Protein AF-A0A9N9YVW3-F1 (afdb_monomer_lite)

pLDDT: mean 87.39, std 16.86, range [38.38, 98.81]

Structure (mmCIF, N/CA/C/O backbone):
data_AF-A0A9N9YVW3-F1
#
_entry.id   AF-A0A9N9YVW3-F1
#
loop_
_atom_site.group_PDB
_atom_site.id
_atom_site.type_symbol
_atom_site.label_atom_id
_atom_site.label_alt_id
_atom_site.label_comp_id
_atom_site.label_asym_id
_atom_site.label_entity_id
_atom_site.label_seq_id
_atom_site.pdbx_PDB_ins_code
_atom_site.Cartn_x
_atom_site.Cartn_y
_atom_site.Cartn_z
_atom_site.occupancy
_atom_site.B_iso_or_equiv
_atom_site.auth_seq_id
_atom_site.auth_comp_id
_atom_site.auth_asym_id
_atom_site.auth_atom_id
_atom_site.pdbx_PDB_model_num
ATOM 1 N N . MET A 1 1 ? 23.188 -2.852 -98.018 1.00 38.38 1 MET A N 1
ATOM 2 C CA . MET A 1 1 ? 23.432 -1.479 -97.520 1.00 38.38 1 MET A CA 1
ATOM 3 C C . MET A 1 1 ? 23.113 -1.441 -96.038 1.00 38.38 1 MET A C 1
ATOM 5 O O . MET A 1 1 ? 22.061 -1.926 -95.649 1.00 38.38 1 MET A O 1
ATOM 9 N N . LYS A 1 2 ? 24.062 -0.965 -95.228 1.00 41.12 2 LYS A N 1
ATOM 10 C CA . LYS A 1 2 ? 23.943 -0.802 -93.774 1.00 41.12 2 LYS A CA 1
ATOM 11 C C . LYS A 1 2 ? 23.113 0.451 -93.475 1.00 41.12 2 LYS A C 1
ATOM 13 O O . LYS A 1 2 ? 23.446 1.486 -94.037 1.00 41.12 2 LYS A O 1
ATOM 18 N N . TYR A 1 3 ? 22.148 0.374 -92.558 1.00 45.69 3 TYR A N 1
ATOM 19 C CA . TYR A 1 3 ? 21.716 1.529 -91.766 1.00 45.69 3 TYR A CA 1
ATOM 20 C C . TYR A 1 3 ? 21.473 1.106 -90.318 1.00 45.69 3 TYR A C 1
ATOM 22 O O . TYR A 1 3 ? 20.701 0.201 -90.016 1.00 45.69 3 TYR A O 1
ATOM 30 N N . THR A 1 4 ? 22.236 1.760 -89.459 1.00 42.25 4 THR A N 1
ATOM 31 C CA . THR A 1 4 ? 22.255 1.710 -88.004 1.00 42.25 4 THR A CA 1
ATOM 32 C C . THR A 1 4 ? 21.108 2.558 -87.440 1.00 42.25 4 THR A C 1
ATOM 34 O O . THR A 1 4 ? 20.767 3.578 -88.040 1.00 42.25 4 THR A O 1
ATOM 37 N N . THR A 1 5 ? 20.616 2.216 -86.244 1.00 43.62 5 THR A N 1
ATOM 38 C CA . THR A 1 5 ? 20.493 3.074 -85.030 1.00 43.62 5 THR A CA 1
ATOM 39 C C . THR A 1 5 ? 19.189 2.833 -84.254 1.00 43.62 5 THR A C 1
ATOM 41 O O . THR A 1 5 ? 18.102 2.758 -84.816 1.00 43.62 5 THR A O 1
ATOM 44 N N . ALA A 1 6 ? 19.361 2.686 -82.938 1.00 51.47 6 ALA A N 1
ATOM 45 C CA . ALA A 1 6 ? 18.397 2.353 -81.897 1.00 51.47 6 ALA A CA 1
ATOM 46 C C . ALA A 1 6 ? 17.490 3.521 -81.471 1.00 51.47 6 ALA A C 1
ATOM 48 O O . ALA A 1 6 ? 17.907 4.673 -81.554 1.00 51.47 6 ALA A O 1
ATOM 49 N N . ILE A 1 7 ? 16.326 3.209 -80.882 1.00 48.50 7 ILE A N 1
ATOM 50 C CA . ILE A 1 7 ? 15.616 4.097 -79.947 1.00 48.50 7 ILE A CA 1
ATOM 51 C C . ILE A 1 7 ? 15.086 3.261 -78.770 1.00 48.50 7 ILE A C 1
ATOM 53 O O . ILE A 1 7 ? 14.292 2.340 -78.951 1.00 48.50 7 ILE A O 1
ATOM 57 N N . LEU A 1 8 ? 15.568 3.596 -77.567 1.00 47.81 8 LEU A N 1
ATOM 58 C CA . LEU A 1 8 ? 15.046 3.159 -76.273 1.00 47.81 8 LEU A CA 1
ATOM 59 C C . LEU A 1 8 ? 13.632 3.723 -76.059 1.00 47.81 8 LEU A C 1
ATOM 61 O O . LEU A 1 8 ? 13.414 4.914 -76.268 1.00 47.81 8 LEU A O 1
ATOM 65 N N . SER A 1 9 ? 12.714 2.920 -75.520 1.00 45.75 9 SER A N 1
ATOM 66 C CA . SER A 1 9 ? 11.521 3.438 -74.844 1.00 45.75 9 SER A CA 1
ATOM 67 C C . SER A 1 9 ? 11.437 2.809 -73.456 1.00 45.75 9 SER A C 1
ATOM 69 O O . SER A 1 9 ? 11.269 1.599 -73.316 1.00 45.75 9 SER A O 1
ATOM 71 N N . LEU A 1 10 ? 11.681 3.636 -72.438 1.00 46.00 10 LEU A N 1
ATOM 72 C CA . LEU A 1 10 ? 11.625 3.270 -71.027 1.00 46.00 10 LEU A CA 1
ATOM 73 C C . LEU A 1 10 ? 10.166 3.059 -70.597 1.00 46.00 10 LEU A C 1
ATOM 75 O O . LEU A 1 10 ? 9.331 3.948 -70.750 1.00 46.00 10 LEU A O 1
ATOM 79 N N . CYS A 1 11 ? 9.896 1.911 -69.974 1.00 44.72 11 CYS A N 1
ATOM 80 C CA . CYS A 1 11 ? 8.753 1.726 -69.085 1.00 44.72 11 CYS A CA 1
ATOM 81 C C . CYS A 1 11 ? 8.889 2.665 -67.880 1.00 44.72 11 CYS A C 1
ATOM 83 O O . CYS A 1 11 ? 9.781 2.473 -67.057 1.00 44.72 11 CYS A O 1
ATOM 85 N N . SER A 1 12 ? 7.966 3.612 -67.733 1.00 46.44 12 SER A N 1
ATOM 86 C CA . SER A 1 12 ? 7.829 4.410 -66.512 1.00 46.44 12 SER A CA 1
ATOM 87 C C . SER A 1 12 ? 6.371 4.400 -66.056 1.00 46.44 12 SER A C 1
ATOM 89 O O . SER A 1 12 ? 5.628 5.352 -66.274 1.00 46.44 12 SER A O 1
ATOM 91 N N . LEU A 1 13 ? 5.950 3.300 -65.426 1.00 55.56 13 LEU A N 1
ATOM 92 C CA . LEU A 1 13 ? 4.758 3.277 -64.577 1.00 55.56 13 LEU A CA 1
ATOM 93 C C . LEU A 1 13 ? 5.141 3.923 -63.243 1.00 55.56 13 LEU A C 1
ATOM 95 O O . LEU A 1 13 ? 5.771 3.290 -62.395 1.00 55.56 13 LEU A O 1
ATOM 99 N N . ALA A 1 14 ? 4.797 5.197 -63.068 1.00 50.38 14 ALA A N 1
ATOM 100 C CA . ALA A 1 14 ? 4.893 5.862 -61.776 1.00 50.38 14 ALA A CA 1
ATOM 101 C C . ALA A 1 14 ? 3.902 5.196 -60.807 1.00 50.38 14 ALA A C 1
ATOM 103 O O . ALA A 1 14 ? 2.708 5.485 -60.813 1.00 50.38 14 ALA A O 1
ATOM 104 N N . SER A 1 15 ? 4.401 4.262 -59.999 1.00 53.69 15 SER A N 1
ATOM 105 C CA . SER A 1 15 ? 3.656 3.703 -58.875 1.00 53.69 15 SER A CA 1
ATOM 106 C C . SER A 1 15 ? 3.656 4.738 -57.757 1.00 53.69 15 SER A C 1
ATOM 108 O O . SER A 1 15 ? 4.681 4.966 -57.116 1.00 53.69 15 SER A O 1
ATOM 110 N N . LEU A 1 16 ? 2.517 5.391 -57.537 1.00 54.12 16 LEU A N 1
ATOM 111 C CA . LEU A 1 16 ? 2.310 6.244 -56.374 1.00 54.12 16 LEU A CA 1
ATOM 112 C C . LEU A 1 16 ? 2.074 5.331 -55.161 1.00 54.12 16 LEU A C 1
ATOM 114 O O . LEU A 1 16 ? 0.942 5.004 -54.820 1.00 54.12 16 LEU A O 1
ATOM 118 N N . ALA A 1 17 ? 3.157 4.847 -54.553 1.00 57.34 17 ALA A N 1
ATOM 119 C CA . ALA A 1 17 ? 3.089 4.139 -53.284 1.00 57.34 17 ALA A CA 1
ATOM 120 C C . ALA A 1 17 ? 2.824 5.165 -52.174 1.00 57.34 17 ALA A C 1
ATOM 122 O O . ALA A 1 17 ? 3.733 5.850 -51.707 1.00 57.34 17 ALA A O 1
ATOM 123 N N . THR A 1 18 ? 1.567 5.298 -51.758 1.00 57.78 18 THR A N 1
ATOM 124 C CA . THR A 1 18 ? 1.226 5.940 -50.491 1.00 57.78 18 THR A CA 1
ATOM 125 C C . THR A 1 18 ? 1.741 5.050 -49.363 1.00 57.78 18 THR A C 1
ATOM 127 O O . THR A 1 18 ? 1.121 4.054 -48.998 1.00 57.78 18 THR A O 1
ATOM 130 N N . ALA A 1 19 ? 2.914 5.380 -48.823 1.00 59.88 19 ALA A N 1
ATOM 131 C CA . ALA A 1 19 ? 3.408 4.765 -47.601 1.00 59.88 19 ALA A CA 1
ATOM 132 C C . ALA A 1 19 ? 2.471 5.160 -46.448 1.00 59.88 19 ALA A C 1
ATOM 134 O O . ALA A 1 19 ? 2.547 6.276 -45.934 1.00 59.88 19 ALA A O 1
ATOM 135 N N . LEU A 1 20 ? 1.562 4.262 -46.053 1.00 60.53 20 LEU A N 1
ATOM 136 C CA . LEU A 1 20 ? 0.966 4.342 -44.722 1.00 60.53 20 LEU A CA 1
ATOM 137 C C . LEU A 1 20 ? 2.117 4.206 -43.714 1.00 60.53 20 LEU A C 1
ATOM 139 O O . LEU A 1 20 ? 2.909 3.267 -43.850 1.00 60.53 20 LEU A O 1
ATOM 143 N N . PRO A 1 21 ? 2.240 5.091 -42.711 1.00 57.12 21 PRO A N 1
ATOM 144 C CA . PRO A 1 21 ? 3.146 4.815 -41.614 1.00 57.12 21 PRO A CA 1
ATOM 145 C C . PRO A 1 21 ? 2.664 3.518 -40.964 1.00 57.12 21 PRO A C 1
ATOM 147 O O . PRO A 1 21 ? 1.498 3.409 -40.582 1.00 57.12 21 PRO A O 1
ATOM 150 N N . ALA A 1 22 ? 3.541 2.514 -40.899 1.00 58.66 22 ALA A N 1
ATOM 151 C CA . ALA A 1 22 ? 3.284 1.322 -40.110 1.00 58.66 22 ALA A CA 1
ATOM 152 C C . ALA A 1 22 ? 2.905 1.792 -38.702 1.00 58.66 22 ALA A C 1
ATOM 154 O O . ALA A 1 22 ? 3.681 2.505 -38.063 1.00 58.66 22 ALA A O 1
ATOM 155 N N . ALA A 1 23 ? 1.698 1.452 -38.248 1.00 57.28 23 ALA A N 1
ATOM 156 C CA . ALA A 1 23 ? 1.354 1.590 -36.846 1.00 57.28 23 ALA A CA 1
ATOM 157 C C . ALA A 1 23 ? 2.384 0.754 -36.083 1.00 57.28 23 ALA A C 1
ATOM 159 O O . ALA A 1 23 ? 2.401 -0.470 -36.198 1.00 57.28 23 ALA A O 1
ATOM 160 N N . ILE A 1 24 ? 3.322 1.420 -35.411 1.00 55.25 24 ILE A N 1
ATOM 161 C CA . ILE A 1 24 ? 4.263 0.740 -34.535 1.00 55.25 24 ILE A CA 1
ATOM 162 C C . ILE A 1 24 ? 3.418 0.248 -33.370 1.00 55.25 24 ILE A C 1
ATOM 164 O O . ILE A 1 24 ? 3.001 1.041 -32.529 1.00 55.25 24 ILE A O 1
ATOM 168 N N . ASP A 1 25 ? 3.107 -1.044 -33.385 1.00 54.81 25 ASP A N 1
ATOM 169 C CA . ASP A 1 25 ? 2.474 -1.744 -32.278 1.00 54.81 25 ASP A CA 1
ATOM 170 C C . ASP A 1 25 ? 3.495 -1.775 -31.136 1.00 54.81 25 ASP A C 1
ATOM 172 O O . ASP A 1 25 ? 4.353 -2.655 -31.043 1.00 54.81 25 ASP A O 1
ATOM 176 N N . PHE A 1 26 ? 3.532 -0.695 -30.356 1.00 61.72 26 PHE A N 1
ATOM 177 C CA . PHE A 1 26 ? 4.450 -0.582 -29.238 1.00 61.72 26 PHE A CA 1
ATOM 178 C C . PHE A 1 26 ? 3.862 -1.397 -28.093 1.00 61.72 26 PHE A C 1
ATOM 180 O O . PHE A 1 26 ? 3.136 -0.867 -27.252 1.00 61.72 26 PHE A O 1
ATOM 187 N N . CYS A 1 27 ? 4.162 -2.698 -28.065 1.00 77.25 27 CYS A N 1
ATOM 188 C CA . CYS A 1 27 ? 3.967 -3.479 -26.851 1.00 77.25 27 CYS A CA 1
ATOM 189 C C . CYS A 1 27 ? 4.711 -2.760 -25.714 1.00 77.25 27 CYS A C 1
ATOM 191 O O . CYS A 1 27 ? 5.922 -2.535 -25.839 1.00 77.25 27 CYS A O 1
ATOM 193 N N . PRO A 1 28 ? 4.025 -2.365 -24.628 1.00 84.81 28 PRO A N 1
ATOM 194 C CA . PRO A 1 28 ? 4.696 -1.699 -23.526 1.00 84.81 28 PRO A CA 1
ATOM 195 C C . PRO A 1 28 ? 5.779 -2.610 -22.939 1.00 84.81 28 PRO A C 1
ATOM 197 O O . PRO A 1 28 ? 5.620 -3.832 -22.890 1.00 84.81 28 PRO A O 1
ATOM 200 N N . THR A 1 29 ? 6.887 -2.021 -22.483 1.00 94.31 29 THR A N 1
ATOM 201 C CA . THR A 1 29 ? 7.946 -2.789 -21.814 1.00 94.31 29 THR A CA 1
ATOM 202 C C . THR A 1 29 ? 7.437 -3.359 -20.481 1.00 94.31 29 THR A C 1
ATOM 204 O O . THR A 1 29 ? 6.480 -2.817 -19.916 1.00 94.31 29 THR A O 1
ATOM 207 N N . PRO A 1 30 ? 8.077 -4.399 -19.913 1.00 96.06 30 PRO A N 1
ATOM 208 C CA . PRO A 1 30 ? 7.712 -4.911 -18.591 1.00 96.06 30 PRO A CA 1
ATOM 209 C C . PRO A 1 30 ? 7.691 -3.824 -17.504 1.00 96.06 30 PRO A C 1
ATOM 211 O O . PRO A 1 30 ? 6.815 -3.819 -16.639 1.00 96.06 30 PRO A O 1
ATOM 214 N N . GLU A 1 31 ? 8.611 -2.858 -17.561 1.00 97.62 31 GLU A N 1
ATOM 215 C CA . GLU A 1 31 ? 8.641 -1.705 -16.657 1.00 97.62 31 GLU A CA 1
ATOM 216 C C . GLU A 1 31 ? 7.434 -0.786 -16.864 1.00 97.62 31 GLU A C 1
ATOM 218 O O . GLU A 1 31 ? 6.816 -0.380 -15.883 1.00 97.62 31 GLU A O 1
ATOM 223 N N . ALA A 1 32 ? 7.067 -0.495 -18.118 1.00 97.00 32 ALA A N 1
ATOM 224 C CA . ALA A 1 32 ? 5.892 0.315 -18.431 1.00 97.00 32 ALA A CA 1
ATOM 225 C C . ALA A 1 32 ? 4.593 -0.372 -17.979 1.00 97.00 32 ALA A C 1
ATOM 227 O O . ALA A 1 32 ? 3.745 0.278 -17.374 1.00 97.00 32 ALA A O 1
ATOM 228 N N . ASN A 1 33 ? 4.468 -1.688 -18.188 1.00 97.38 33 ASN A N 1
ATOM 229 C CA . ASN A 1 33 ? 3.342 -2.477 -17.679 1.00 97.38 33 ASN A CA 1
ATOM 230 C C . ASN A 1 33 ? 3.288 -2.457 -16.147 1.00 97.38 33 ASN A C 1
ATOM 232 O O . ASN A 1 33 ? 2.229 -2.234 -15.569 1.00 97.38 33 ASN A O 1
ATOM 236 N N . THR A 1 34 ? 4.432 -2.627 -15.478 1.00 98.56 34 THR A N 1
ATOM 237 C CA . THR A 1 34 ? 4.513 -2.555 -14.009 1.00 98.56 34 THR A CA 1
ATOM 238 C C . THR A 1 34 ? 4.046 -1.193 -13.496 1.00 98.56 34 THR A C 1
ATOM 240 O O . THR A 1 34 ? 3.273 -1.121 -12.544 1.00 98.56 34 THR A O 1
ATOM 243 N N . ASP A 1 35 ? 4.495 -0.108 -14.129 1.00 98.50 35 ASP A N 1
ATOM 244 C CA . ASP A 1 35 ? 4.148 1.252 -13.715 1.00 98.50 35 ASP A CA 1
ATOM 245 C C . ASP A 1 35 ? 2.678 1.579 -14.003 1.00 98.50 35 ASP A C 1
ATOM 247 O O . ASP A 1 35 ? 2.042 2.255 -13.194 1.00 98.50 35 ASP A O 1
ATOM 251 N N . GLN A 1 36 ? 2.124 1.068 -15.105 1.00 98.06 36 GLN A N 1
ATOM 252 C CA . GLN A 1 36 ? 0.705 1.192 -15.430 1.00 98.06 36 GLN A CA 1
ATOM 253 C C . GLN A 1 36 ? -0.174 0.470 -14.398 1.00 98.06 36 GLN A C 1
ATOM 255 O O . GLN A 1 36 ? -1.125 1.067 -13.902 1.00 98.06 36 GLN A O 1
ATOM 260 N N . LEU A 1 37 ? 0.172 -0.766 -14.027 1.00 98.56 37 LEU A N 1
ATOM 261 C CA . LEU A 1 37 ? -0.569 -1.567 -13.041 1.00 98.56 37 LEU A CA 1
ATOM 262 C C . LEU A 1 37 ? -0.491 -0.981 -11.616 1.00 98.56 37 LEU A C 1
ATOM 264 O O . LEU A 1 37 ? -1.419 -1.085 -10.815 1.00 98.56 37 LEU A O 1
ATOM 268 N N . LEU A 1 38 ? 0.621 -0.322 -11.277 1.00 98.75 38 LEU A N 1
ATOM 269 C CA . LEU A 1 38 ? 0.765 0.354 -9.987 1.00 98.75 38 LEU A CA 1
ATOM 270 C C . LEU A 1 38 ? 0.062 1.713 -9.963 1.00 98.75 38 LEU A C 1
ATOM 272 O O . LEU A 1 38 ? -0.705 2.002 -9.051 1.00 98.75 38 LEU A O 1
ATOM 276 N N . PHE A 1 39 ? 0.350 2.578 -10.932 1.00 98.56 39 PHE A N 1
ATOM 277 C CA . PHE A 1 39 ? 0.047 4.010 -10.826 1.00 98.56 39 PHE A CA 1
ATOM 278 C C . PHE A 1 39 ? -0.964 4.514 -11.856 1.00 98.56 39 PHE A C 1
ATOM 280 O O . PHE A 1 39 ? -1.400 5.659 -11.753 1.00 98.56 39 PHE A O 1
ATOM 287 N N . GLY A 1 40 ? -1.304 3.700 -12.854 1.00 97.94 40 GLY A N 1
ATOM 288 C CA . GLY A 1 40 ? -2.214 4.058 -13.940 1.00 97.94 40 GLY A CA 1
ATOM 289 C C . GLY A 1 40 ? -3.629 3.502 -13.786 1.00 97.94 40 GLY A C 1
ATOM 290 O O . GLY A 1 40 ? -4.487 3.829 -14.604 1.00 97.94 40 GLY A O 1
ATOM 291 N N . GLU A 1 41 ? -3.893 2.684 -12.765 1.00 97.38 41 GLU A N 1
ATOM 292 C CA . GLU A 1 41 ? -5.186 2.030 -12.575 1.00 97.38 41 GLU A CA 1
ATOM 293 C C . GLU A 1 41 ? -5.665 1.990 -11.117 1.00 97.38 41 GLU A C 1
ATOM 295 O O . GLU A 1 41 ? -4.931 2.244 -10.153 1.00 97.38 41 GLU A O 1
ATOM 300 N N . THR A 1 42 ? -6.947 1.665 -10.957 1.00 98.19 42 THR A N 1
ATOM 301 C CA . THR A 1 42 ? -7.569 1.479 -9.645 1.00 98.19 42 THR A CA 1
ATOM 302 C C . THR A 1 42 ? -7.124 0.161 -9.016 1.00 98.19 42 THR A C 1
ATOM 304 O O . THR A 1 42 ? -6.748 -0.780 -9.711 1.00 98.19 42 THR A O 1
ATOM 307 N N . LEU A 1 43 ? -7.234 0.063 -7.689 1.00 98.50 43 LEU A N 1
ATOM 308 C CA . LEU A 1 43 ? -6.942 -1.181 -6.976 1.00 98.50 43 LEU A CA 1
ATOM 309 C C . LEU A 1 43 ? -7.801 -2.357 -7.471 1.00 98.50 43 LEU A C 1
ATOM 311 O O . LEU A 1 43 ? -7.297 -3.466 -7.572 1.00 98.50 43 LEU A O 1
ATOM 315 N N . SER A 1 44 ? -9.067 -2.107 -7.828 1.00 97.81 44 SER A N 1
ATOM 316 C CA . SER A 1 44 ? -9.956 -3.139 -8.379 1.00 97.81 44 SER A CA 1
ATOM 317 C C . SER A 1 44 ? -9.451 -3.665 -9.724 1.00 97.81 44 SER A C 1
ATOM 319 O O . SER A 1 44 ? -9.353 -4.871 -9.894 1.00 97.81 44 SER A O 1
ATOM 321 N N . SER A 1 45 ? -9.073 -2.769 -10.646 1.00 98.25 45 SER A N 1
ATOM 322 C CA . SER A 1 45 ? -8.498 -3.158 -11.943 1.00 98.25 45 SER A CA 1
ATOM 323 C C . SER A 1 45 ? -7.207 -3.958 -11.755 1.00 98.25 45 SER A C 1
ATOM 325 O O . SER A 1 45 ? -7.003 -4.981 -12.403 1.00 98.25 45 SER A O 1
ATOM 327 N N . PHE A 1 46 ? -6.363 -3.555 -10.802 1.00 98.69 46 PHE A N 1
ATOM 328 C CA . PHE A 1 46 ? -5.170 -4.319 -10.445 1.00 98.69 46 PHE A CA 1
ATOM 329 C C . PHE A 1 46 ? -5.499 -5.719 -9.918 1.00 98.69 46 PHE A C 1
ATOM 331 O O . PHE A 1 46 ? -4.834 -6.691 -10.282 1.00 98.69 46 PHE A O 1
ATOM 338 N N . SER A 1 47 ? -6.515 -5.846 -9.060 1.00 98.31 47 SER A N 1
ATOM 339 C CA . SER A 1 47 ? -6.955 -7.144 -8.545 1.00 98.31 47 SER A CA 1
ATOM 340 C C . SER A 1 47 ? -7.414 -8.079 -9.664 1.00 98.31 47 SER A C 1
ATOM 342 O O . SER A 1 47 ? -7.035 -9.250 -9.636 1.00 98.31 47 SER A O 1
ATOM 344 N N . ASP A 1 48 ? -8.119 -7.562 -10.674 1.00 98.06 48 ASP A N 1
ATOM 345 C CA . ASP A 1 48 ? -8.525 -8.341 -11.849 1.00 98.06 48 ASP A CA 1
ATOM 346 C C . ASP A 1 48 ? -7.290 -8.833 -12.629 1.00 98.06 48 ASP A C 1
ATOM 348 O O . ASP A 1 48 ? -7.146 -10.025 -12.909 1.00 98.06 48 ASP A O 1
ATOM 352 N N . HIS A 1 49 ? -6.322 -7.952 -12.910 1.00 98.38 49 HIS A N 1
ATOM 353 C CA . HIS A 1 49 ? -5.066 -8.347 -13.564 1.00 98.38 49 HIS A CA 1
ATOM 354 C C . HIS A 1 49 ? -4.290 -9.391 -12.760 1.00 98.38 49 HIS A C 1
ATOM 356 O O . HIS A 1 49 ? -3.734 -10.328 -13.340 1.00 98.38 49 HIS A O 1
ATOM 362 N N . ARG A 1 50 ? -4.273 -9.265 -11.429 1.00 98.12 50 ARG A N 1
ATOM 363 C CA . ARG A 1 50 ? -3.630 -10.229 -10.534 1.00 98.12 50 ARG A CA 1
ATOM 364 C C . ARG A 1 50 ? -4.307 -11.593 -10.575 1.00 98.12 50 ARG A C 1
ATOM 366 O O . ARG A 1 50 ? -3.599 -12.601 -10.571 1.00 98.12 50 ARG A O 1
ATOM 373 N N . GLU A 1 51 ? -5.637 -11.639 -10.597 1.00 97.69 51 GLU A N 1
ATOM 374 C CA . GLU A 1 51 ? -6.405 -12.887 -10.690 1.00 97.69 51 GLU A CA 1
ATOM 375 C C . GLU A 1 51 ? -6.003 -13.681 -11.938 1.00 97.69 51 GLU A C 1
ATOM 377 O O . GLU A 1 51 ? -5.695 -14.873 -11.851 1.00 97.69 51 GLU A O 1
ATOM 382 N N . PHE A 1 52 ? -5.898 -12.995 -13.078 1.00 97.12 52 PHE A N 1
ATOM 383 C CA . PHE A 1 52 ? -5.522 -13.612 -14.352 1.00 97.12 52 PHE A CA 1
ATOM 384 C C . PHE A 1 52 ? -4.009 -13.660 -14.607 1.00 97.12 52 PHE A C 1
ATOM 386 O O . PHE A 1 52 ? -3.576 -14.278 -15.580 1.00 97.12 52 PHE A O 1
ATOM 393 N N . LYS A 1 53 ? -3.198 -13.046 -13.736 1.00 97.62 53 LYS A N 1
ATOM 394 C CA . LYS A 1 53 ? -1.741 -12.880 -13.879 1.00 97.62 53 LYS A CA 1
ATOM 395 C C . LYS A 1 53 ? -1.357 -12.293 -15.239 1.00 97.62 53 LYS A C 1
ATOM 397 O O . LYS A 1 53 ? -0.505 -12.838 -15.942 1.00 97.62 53 LYS A O 1
ATOM 402 N N . VAL A 1 54 ? -2.008 -11.196 -15.620 1.00 95.62 54 VAL A N 1
ATOM 403 C CA . VAL A 1 54 ? -1.800 -10.529 -16.913 1.00 95.62 54 VAL A CA 1
ATOM 404 C C . VAL A 1 54 ? -1.112 -9.176 -16.710 1.00 95.62 54 VAL A C 1
ATOM 406 O O . VAL A 1 54 ? -1.667 -8.330 -16.016 1.00 95.62 54 VAL A O 1
ATOM 409 N N . PRO A 1 55 ? 0.052 -8.928 -17.340 1.00 95.69 55 PRO A N 1
ATOM 410 C CA . PRO A 1 55 ? 0.779 -9.825 -18.239 1.00 95.69 55 PRO A CA 1
ATOM 411 C C . PRO A 1 55 ? 1.596 -10.888 -17.474 1.00 95.69 55 PRO A C 1
ATOM 413 O O . PRO A 1 55 ? 2.013 -10.685 -16.332 1.00 95.69 55 PRO A O 1
ATOM 416 N N . ALA A 1 56 ? 1.796 -12.052 -18.101 1.00 95.25 56 ALA A N 1
ATOM 417 C CA . ALA A 1 56 ? 2.335 -13.255 -17.449 1.00 95.25 56 ALA A CA 1
ATOM 418 C C . ALA A 1 56 ? 3.850 -13.217 -17.180 1.00 95.25 56 ALA A C 1
ATOM 420 O O . ALA A 1 56 ? 4.373 -14.061 -16.454 1.00 95.25 56 ALA A O 1
ATOM 421 N N . ASP A 1 57 ? 4.559 -12.267 -17.780 1.00 94.19 57 ASP A N 1
ATOM 422 C CA . ASP A 1 57 ? 6.000 -12.060 -17.636 1.00 94.19 57 ASP A CA 1
ATOM 423 C C . ASP A 1 57 ? 6.378 -11.252 -16.381 1.00 94.19 57 ASP A C 1
ATOM 425 O O . ASP A 1 57 ? 7.560 -11.173 -16.032 1.00 94.19 57 ASP A O 1
ATOM 429 N N . LEU A 1 58 ? 5.392 -10.696 -15.669 1.00 98.25 58 LEU A N 1
ATOM 430 C CA . LEU A 1 58 ? 5.591 -9.996 -14.401 1.00 98.25 58 LEU A CA 1
ATOM 431 C C . LEU A 1 58 ? 5.509 -10.931 -13.190 1.00 98.25 58 LEU A C 1
ATOM 433 O O . LEU A 1 58 ? 4.932 -12.019 -13.213 1.00 98.25 58 LEU A O 1
ATOM 437 N N . ASP A 1 59 ? 6.115 -10.492 -12.089 1.00 98.44 59 ASP A N 1
ATOM 438 C CA . ASP A 1 59 ? 6.080 -11.215 -10.825 1.00 98.44 59 ASP A CA 1
ATOM 439 C C . ASP A 1 59 ? 4.778 -10.950 -10.067 1.00 98.44 59 ASP A C 1
ATOM 441 O O . ASP A 1 59 ? 4.606 -9.894 -9.460 1.00 98.44 59 ASP A O 1
ATOM 445 N N . TRP A 1 60 ? 3.888 -11.940 -10.083 1.00 98.44 60 TRP A N 1
ATOM 446 C CA . TRP A 1 60 ? 2.618 -11.937 -9.354 1.00 98.44 60 TRP A CA 1
ATOM 447 C C . TRP A 1 60 ? 2.679 -12.668 -8.003 1.00 98.44 60 TRP A C 1
ATOM 449 O O . TRP A 1 60 ? 1.639 -12.909 -7.386 1.00 98.44 60 TRP A O 1
ATOM 459 N N . THR A 1 61 ? 3.866 -13.080 -7.541 1.00 98.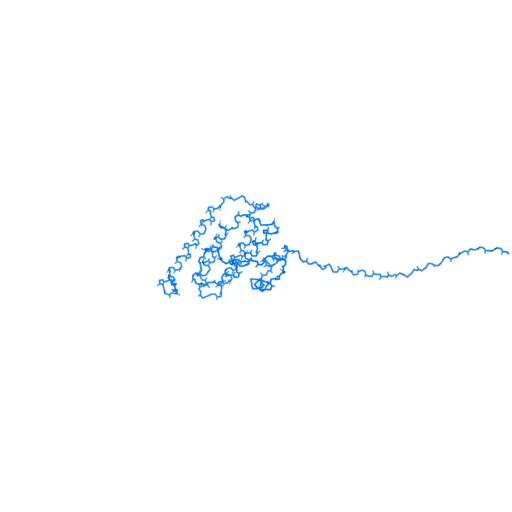06 61 THR A N 1
ATOM 460 C CA . THR A 1 61 ? 4.003 -13.700 -6.215 1.00 98.06 61 THR A CA 1
ATOM 461 C C . THR A 1 61 ? 3.733 -12.671 -5.121 1.00 98.06 61 THR A C 1
ATOM 463 O O . THR A 1 61 ? 4.105 -11.508 -5.239 1.00 98.06 61 THR A O 1
ATOM 466 N N . SER A 1 62 ? 3.057 -13.085 -4.054 1.00 96.75 62 SER A N 1
ATOM 467 C CA . SER A 1 62 ? 2.750 -12.225 -2.914 1.00 96.75 62 SER A CA 1
ATOM 468 C C . SER A 1 62 ? 2.463 -13.096 -1.701 1.00 96.75 62 SER A C 1
ATOM 470 O O . SER A 1 62 ? 1.822 -14.142 -1.814 1.00 96.75 62 SER A O 1
ATOM 472 N N . ASP A 1 63 ? 2.985 -12.660 -0.568 1.00 93.31 63 ASP A N 1
ATOM 473 C CA . ASP A 1 63 ? 2.739 -13.177 0.772 1.00 93.31 63 ASP A CA 1
ATOM 474 C C . ASP A 1 63 ? 1.663 -12.355 1.504 1.00 93.31 63 ASP A C 1
ATOM 476 O O . ASP A 1 63 ? 1.371 -12.603 2.672 1.00 93.31 63 ASP A O 1
ATOM 480 N N . GLY A 1 64 ? 1.032 -11.411 0.799 1.00 92.88 64 GLY A N 1
ATOM 481 C CA . GLY A 1 64 ? -0.059 -10.595 1.304 1.00 92.88 64 GLY A CA 1
ATOM 482 C C . GLY A 1 64 ? 0.400 -9.726 2.467 1.00 92.88 64 GLY A C 1
ATOM 483 O O . GLY A 1 64 ? 1.499 -9.172 2.479 1.00 92.88 64 GLY A O 1
ATOM 484 N N . CYS A 1 65 ? -0.445 -9.595 3.483 1.00 91.69 65 CYS A N 1
ATOM 485 C CA . CYS A 1 65 ? -0.112 -8.799 4.663 1.00 91.69 65 CYS A CA 1
ATOM 486 C C . CYS A 1 65 ? 0.724 -9.552 5.726 1.00 91.69 65 CYS A C 1
ATOM 488 O O . CYS A 1 65 ? 0.676 -9.202 6.904 1.00 91.69 65 CYS A O 1
ATOM 490 N N . ALA A 1 66 ? 1.494 -10.584 5.358 1.00 81.88 66 ALA A N 1
ATOM 491 C CA . ALA A 1 66 ? 2.177 -11.487 6.298 1.00 81.88 66 ALA A CA 1
ATOM 492 C C . ALA A 1 66 ? 3.439 -10.919 6.995 1.00 81.88 66 ALA A C 1
ATOM 494 O O . ALA A 1 66 ? 4.274 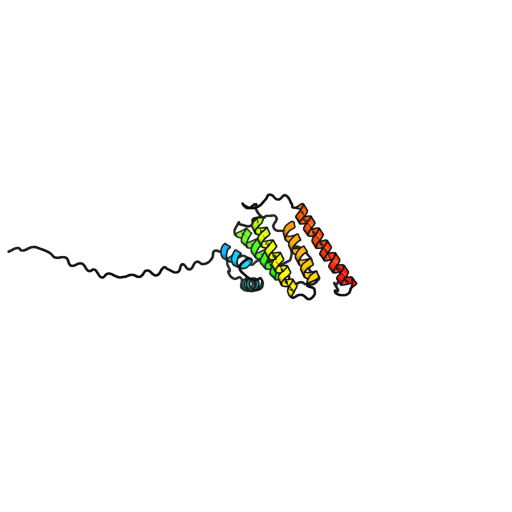-11.677 7.485 1.00 81.88 66 ALA A O 1
ATOM 495 N N . PHE A 1 67 ? 3.594 -9.597 7.102 1.00 71.44 67 PHE A N 1
ATOM 496 C CA . PHE A 1 67 ? 4.766 -8.945 7.710 1.00 71.44 67 PHE A CA 1
ATOM 497 C C . PHE A 1 67 ? 4.637 -8.686 9.227 1.00 71.44 67 PHE A C 1
ATOM 499 O O . PHE A 1 67 ? 5.281 -7.789 9.765 1.00 71.44 67 PHE A O 1
ATOM 506 N N . GLY A 1 68 ? 3.835 -9.489 9.936 1.00 64.88 68 GLY A N 1
ATOM 507 C CA . GLY A 1 68 ? 3.800 -9.520 11.407 1.00 64.88 68 GLY A CA 1
ATOM 508 C C . GLY A 1 68 ? 2.922 -8.465 12.087 1.00 64.88 68 GLY A C 1
ATOM 509 O O . GLY A 1 68 ? 2.892 -8.409 13.314 1.00 64.88 68 GLY A O 1
ATOM 510 N N . LEU A 1 69 ? 2.179 -7.660 11.323 1.00 79.50 69 LEU A N 1
ATOM 511 C CA . LEU A 1 69 ? 1.140 -6.790 11.874 1.00 79.50 69 LEU A CA 1
ATOM 512 C C . LEU A 1 69 ? -0.181 -7.553 11.992 1.00 79.50 69 LEU A C 1
ATOM 514 O O . LEU A 1 69 ? -0.629 -8.207 11.051 1.00 79.50 69 LEU A O 1
ATOM 518 N N . GLY A 1 70 ? -0.814 -7.463 13.160 1.00 83.75 70 GLY A N 1
ATOM 519 C CA . GLY A 1 70 ? -2.144 -8.024 13.373 1.00 83.75 70 GLY A CA 1
ATOM 520 C C . GLY A 1 70 ? -3.225 -7.230 12.636 1.00 83.75 70 GLY A C 1
ATOM 521 O O . GLY A 1 70 ? -3.141 -6.012 12.501 1.00 83.75 70 GLY A O 1
ATOM 522 N N . ASN A 1 71 ? -4.282 -7.921 12.213 1.00 92.06 71 ASN A N 1
ATOM 523 C CA . ASN A 1 71 ? -5.518 -7.321 11.702 1.00 92.06 71 ASN A CA 1
ATOM 524 C C . ASN A 1 71 ? -6.727 -8.003 12.372 1.00 92.06 71 ASN A C 1
ATOM 526 O O . ASN A 1 71 ? -7.460 -8.755 11.726 1.00 92.06 71 ASN A O 1
ATOM 530 N N . PRO A 1 72 ? -6.907 -7.811 13.694 1.00 90.25 72 PRO A N 1
ATOM 531 C CA . PRO A 1 72 ? -7.872 -8.578 14.489 1.00 90.25 72 PRO A CA 1
ATOM 532 C C . PRO A 1 72 ? -9.333 -8.304 14.108 1.00 90.25 72 PRO A C 1
ATOM 534 O O . PRO A 1 72 ? -10.204 -9.119 14.391 1.00 90.25 72 PRO A O 1
ATOM 537 N N . LEU A 1 73 ? -9.601 -7.169 13.458 1.00 92.62 73 LEU A N 1
ATOM 538 C CA . LEU A 1 73 ? -10.931 -6.776 12.990 1.00 92.62 73 LEU A CA 1
ATOM 539 C C . LEU A 1 73 ? -11.211 -7.201 11.539 1.00 92.62 73 LEU A C 1
ATOM 541 O O . LEU A 1 73 ? -12.287 -6.915 11.019 1.00 92.62 73 LEU A O 1
ATOM 545 N N . GLY A 1 74 ? -10.266 -7.886 10.884 1.00 93.50 74 GLY A N 1
ATOM 546 C CA . GLY A 1 74 ? -10.464 -8.448 9.549 1.00 93.50 74 GLY A CA 1
ATOM 547 C C . GLY A 1 74 ? -10.686 -7.400 8.458 1.00 93.50 74 GLY A C 1
ATOM 548 O O . GLY A 1 74 ? -11.446 -7.647 7.522 1.00 93.50 74 GLY A O 1
ATOM 549 N N . PHE A 1 75 ? -10.055 -6.225 8.561 1.00 96.19 75 PHE A N 1
ATOM 550 C CA . PHE A 1 75 ? -10.157 -5.207 7.515 1.00 96.19 75 PHE A CA 1
ATOM 551 C C . PHE A 1 75 ? -9.599 -5.729 6.181 1.00 96.19 75 PHE A C 1
ATOM 553 O O . PHE A 1 75 ? -8.625 -6.488 6.178 1.00 96.19 75 PHE A O 1
ATOM 560 N N . PRO A 1 76 ? -10.181 -5.345 5.035 1.00 96.19 76 PRO A N 1
ATOM 561 C CA . PRO A 1 76 ? -9.852 -5.940 3.743 1.00 96.19 76 PRO A CA 1
ATOM 562 C C . PRO A 1 76 ? -8.554 -5.354 3.167 1.00 96.19 76 PRO A C 1
ATOM 564 O O . PRO A 1 76 ? -8.576 -4.685 2.150 1.00 96.19 76 PRO A O 1
ATOM 567 N N . PHE A 1 77 ? -7.409 -5.555 3.821 1.00 97.38 77 PHE A N 1
ATOM 568 C CA . PHE A 1 77 ? -6.123 -4.978 3.394 1.00 97.38 77 PHE A CA 1
ATOM 569 C C . PHE A 1 77 ? -5.353 -5.824 2.383 1.00 97.38 77 PHE A C 1
ATOM 571 O O . PHE A 1 77 ? -4.428 -5.321 1.745 1.00 97.38 77 PHE A O 1
ATOM 578 N N . GLU A 1 78 ? -5.763 -7.075 2.188 1.00 97.06 78 GLU A N 1
ATOM 579 C CA . GLU A 1 78 ? -5.068 -8.039 1.337 1.00 97.06 78 GLU A CA 1
ATOM 580 C C . GLU A 1 78 ? -4.811 -7.520 -0.098 1.00 97.06 78 GLU A C 1
ATOM 582 O O . GLU A 1 78 ? -3.655 -7.567 -0.523 1.00 97.06 78 GLU A O 1
ATOM 587 N N . PRO A 1 79 ? -5.779 -6.923 -0.828 1.00 98.00 79 PRO A N 1
ATOM 588 C CA . PRO A 1 79 ? -5.503 -6.377 -2.162 1.00 98.00 79 PRO A CA 1
ATOM 589 C C . PRO A 1 79 ? -4.432 -5.273 -2.181 1.00 98.00 79 PRO A C 1
ATOM 591 O O . PRO A 1 79 ? -3.585 -5.250 -3.075 1.00 98.00 79 PRO A O 1
ATOM 594 N N . ALA A 1 80 ? -4.412 -4.385 -1.179 1.00 98.25 80 ALA A N 1
ATOM 595 C CA . ALA A 1 80 ? -3.385 -3.342 -1.063 1.00 98.25 80 ALA A CA 1
ATOM 596 C C . ALA A 1 80 ? -1.996 -3.947 -0.819 1.00 98.25 80 ALA A C 1
ATOM 598 O O . ALA A 1 80 ? -1.021 -3.551 -1.461 1.00 98.25 80 ALA A O 1
ATOM 599 N N . CYS A 1 81 ? -1.907 -4.931 0.082 1.00 97.88 81 CYS A N 1
ATOM 600 C CA . CYS A 1 81 ? -0.661 -5.646 0.355 1.00 97.88 81 CYS A CA 1
ATOM 601 C C . CYS A 1 81 ? -0.143 -6.349 -0.908 1.00 97.88 81 CYS A C 1
ATOM 603 O O . CYS A 1 81 ? 1.024 -6.200 -1.263 1.00 97.88 81 CYS A O 1
ATOM 605 N N . GLN A 1 82 ? -1.028 -7.010 -1.659 1.00 98.50 82 GLN A N 1
ATOM 606 C CA . GLN A 1 82 ? -0.683 -7.666 -2.920 1.00 98.50 82 GLN A CA 1
ATOM 607 C C . GLN A 1 82 ? -0.156 -6.690 -3.979 1.00 98.50 82 GLN A C 1
ATOM 609 O O . GLN A 1 82 ? 0.811 -7.009 -4.677 1.00 98.50 82 GLN A O 1
ATOM 614 N N . ARG A 1 83 ? -0.747 -5.493 -4.097 1.00 98.75 83 ARG A N 1
ATOM 615 C CA . ARG A 1 83 ? -0.266 -4.466 -5.034 1.00 98.75 83 ARG A CA 1
ATOM 616 C C . ARG A 1 83 ? 1.092 -3.901 -4.636 1.00 98.75 83 ARG A C 1
ATOM 618 O O . ARG A 1 83 ? 1.959 -3.695 -5.488 1.00 98.75 83 ARG A O 1
ATOM 625 N N . ARG A 1 84 ? 1.317 -3.715 -3.336 1.00 98.06 84 ARG A N 1
ATOM 626 C CA . ARG A 1 84 ? 2.624 -3.321 -2.804 1.00 98.06 84 ARG A CA 1
ATOM 627 C C . ARG A 1 84 ? 3.689 -4.381 -3.084 1.00 98.06 84 ARG A C 1
ATOM 629 O O . ARG A 1 84 ? 4.757 -4.031 -3.589 1.00 98.06 84 ARG A O 1
ATOM 636 N N . ASP A 1 85 ? 3.396 -5.650 -2.810 1.00 98.19 85 ASP A N 1
ATOM 637 C CA . ASP A 1 85 ? 4.305 -6.771 -3.073 1.00 98.19 85 ASP A CA 1
ATOM 638 C C . ASP A 1 85 ? 4.668 -6.861 -4.551 1.00 98.19 85 ASP A C 1
ATOM 640 O O . ASP A 1 85 ? 5.847 -6.991 -4.890 1.00 98.19 85 ASP A O 1
ATOM 644 N N . PHE A 1 86 ? 3.671 -6.724 -5.428 1.00 98.75 86 PHE A N 1
ATOM 645 C CA . PHE A 1 86 ? 3.874 -6.666 -6.870 1.00 98.75 86 PHE A CA 1
ATOM 646 C C . PHE A 1 86 ? 4.875 -5.568 -7.243 1.00 98.75 86 PHE A C 1
ATOM 648 O O . PHE A 1 86 ? 5.848 -5.837 -7.953 1.00 98.75 86 PHE A O 1
ATOM 655 N N . GLY A 1 87 ? 4.703 -4.351 -6.717 1.00 98.62 87 GLY A N 1
ATOM 656 C CA . GLY A 1 87 ? 5.644 -3.260 -6.965 1.00 98.62 87 GLY A CA 1
ATOM 657 C C . GLY A 1 87 ? 7.044 -3.575 -6.448 1.00 98.62 87 GLY A C 1
ATOM 658 O O . GLY A 1 87 ? 8.023 -3.467 -7.183 1.00 98.62 87 GLY A O 1
ATOM 659 N N . TYR A 1 88 ? 7.147 -4.042 -5.209 1.00 98.12 88 TYR A N 1
ATOM 660 C CA . TYR A 1 88 ? 8.408 -4.393 -4.558 1.00 98.12 88 TYR A CA 1
ATOM 661 C C . TYR A 1 88 ? 9.186 -5.474 -5.318 1.00 98.12 88 TYR A C 1
ATOM 663 O O . TYR A 1 88 ? 10.401 -5.357 -5.500 1.00 98.12 88 TYR A O 1
ATOM 671 N N . ARG A 1 89 ? 8.514 -6.536 -5.756 1.00 98.50 89 ARG A N 1
ATOM 672 C CA . ARG A 1 89 ? 9.140 -7.680 -6.429 1.00 98.50 89 ARG A CA 1
ATOM 673 C C . ARG A 1 89 ? 9.548 -7.333 -7.856 1.00 98.50 89 ARG A C 1
ATOM 675 O O . ARG A 1 89 ? 10.693 -7.588 -8.241 1.00 98.50 89 ARG A O 1
ATOM 682 N N . ASN A 1 90 ? 8.670 -6.676 -8.615 1.00 98.81 90 ASN A N 1
ATOM 683 C CA . ASN A 1 90 ? 8.969 -6.295 -9.995 1.00 98.81 90 ASN A CA 1
ATOM 684 C C . ASN A 1 90 ? 10.054 -5.220 -10.072 1.00 98.81 90 ASN A C 1
ATOM 686 O O . ASN A 1 90 ? 11.002 -5.382 -10.837 1.00 98.81 90 ASN A O 1
ATOM 690 N N . TYR A 1 91 ? 10.017 -4.189 -9.221 1.00 98.62 91 TYR A N 1
ATOM 691 C CA . TYR A 1 91 ? 11.076 -3.174 -9.198 1.00 98.62 91 TYR A CA 1
ATOM 692 C C . TYR A 1 91 ? 12.448 -3.762 -8.843 1.00 98.62 91 TYR A C 1
ATOM 694 O O . TYR A 1 91 ? 13.460 -3.318 -9.394 1.00 98.62 91 TYR A O 1
ATOM 702 N N . ARG A 1 92 ? 12.506 -4.766 -7.954 1.00 98.19 92 ARG A N 1
ATOM 703 C CA . ARG A 1 92 ? 13.753 -5.489 -7.649 1.00 98.19 92 ARG A CA 1
ATOM 704 C C . ARG A 1 92 ? 14.250 -6.281 -8.851 1.00 98.19 92 ARG A C 1
ATOM 706 O O . ARG A 1 92 ? 15.408 -6.128 -9.236 1.00 98.19 92 ARG A O 1
ATOM 713 N N . LYS A 1 93 ? 13.380 -7.076 -9.486 1.00 98.25 93 LYS A N 1
ATOM 714 C CA . LYS A 1 93 ? 13.716 -7.844 -10.700 1.00 98.25 93 LYS A CA 1
ATOM 715 C C . LYS A 1 93 ? 14.185 -6.946 -11.847 1.00 98.25 93 LYS A C 1
ATOM 717 O O . LYS A 1 93 ? 15.134 -7.287 -12.546 1.00 98.25 93 LYS A O 1
ATOM 722 N N . GLN A 1 94 ? 13.578 -5.771 -11.973 1.00 98.31 94 GLN A N 1
ATOM 723 C CA . GLN A 1 94 ? 13.902 -4.742 -12.964 1.00 98.31 94 GLN A CA 1
ATOM 724 C C . GLN A 1 94 ? 15.082 -3.848 -12.544 1.00 98.31 94 GLN A C 1
ATOM 726 O O . GLN A 1 94 ? 15.402 -2.885 -13.234 1.00 98.31 94 GLN A O 1
ATOM 731 N N . LYS A 1 95 ? 15.742 -4.142 -11.411 1.00 97.50 95 LYS A N 1
ATOM 732 C CA . LYS A 1 95 ? 16.937 -3.435 -10.910 1.00 97.50 95 LYS A CA 1
ATOM 733 C C . LYS A 1 95 ? 16.740 -1.922 -10.744 1.00 97.50 95 LYS A C 1
ATOM 735 O O . LYS A 1 95 ? 17.674 -1.142 -10.916 1.00 97.50 95 LYS A O 1
ATOM 740 N N . ARG A 1 96 ? 15.524 -1.511 -10.384 1.00 97.06 96 ARG A N 1
ATOM 741 C CA . ARG A 1 96 ? 15.124 -0.103 -10.214 1.00 97.06 96 ARG A CA 1
ATOM 742 C C . ARG A 1 96 ? 14.442 0.178 -8.873 1.00 97.06 96 ARG A C 1
ATOM 744 O O . ARG A 1 96 ? 13.770 1.194 -8.723 1.00 97.06 96 ARG A O 1
ATOM 751 N N . PHE A 1 97 ? 14.611 -0.712 -7.895 1.00 97.69 97 PHE A N 1
ATOM 752 C CA . PHE A 1 97 ? 14.100 -0.543 -6.534 1.00 97.69 97 PHE A CA 1
ATOM 753 C C . PHE A 1 97 ? 14.974 0.435 -5.727 1.00 97.69 97 PHE A C 1
ATOM 755 O O . PHE A 1 97 ? 15.821 0.025 -4.937 1.00 97.69 97 PHE A O 1
ATOM 762 N N . THR A 1 98 ? 14.791 1.734 -5.978 1.00 95.69 98 THR A N 1
ATOM 763 C CA . THR A 1 98 ? 15.435 2.831 -5.234 1.00 95.69 98 THR A CA 1
ATOM 764 C C . THR A 1 98 ? 14.606 3.268 -4.020 1.00 95.69 98 THR A C 1
ATOM 766 O O . THR A 1 98 ? 13.436 2.896 -3.906 1.00 95.69 98 THR A O 1
ATOM 769 N N . ARG A 1 99 ? 15.143 4.116 -3.130 1.00 91.88 99 ARG A N 1
ATOM 770 C CA . ARG A 1 99 ? 14.379 4.670 -1.990 1.00 91.88 99 ARG A CA 1
ATOM 771 C C . ARG A 1 99 ? 13.220 5.548 -2.450 1.00 91.88 99 ARG A C 1
ATOM 773 O O . ARG A 1 99 ? 12.134 5.470 -1.875 1.00 91.88 99 ARG A O 1
ATOM 780 N N . SER A 1 100 ? 13.405 6.340 -3.509 1.00 93.44 100 SER A N 1
ATOM 781 C CA . SER A 1 100 ? 12.303 7.097 -4.128 1.00 93.44 100 SER A CA 1
ATOM 782 C C . SER A 1 100 ? 11.229 6.188 -4.722 1.00 93.44 100 SER A C 1
ATOM 784 O O . SER A 1 100 ? 10.041 6.458 -4.553 1.00 93.44 100 SER A O 1
ATOM 786 N N . ALA A 1 101 ? 11.617 5.095 -5.386 1.00 96.06 101 ALA A N 1
ATOM 787 C CA . ALA A 1 101 ? 10.666 4.118 -5.905 1.00 96.06 101 ALA A CA 1
ATOM 788 C C . ALA A 1 101 ? 9.890 3.436 -4.773 1.00 96.06 101 ALA A C 1
ATOM 790 O O . ALA A 1 101 ? 8.663 3.378 -4.823 1.00 96.06 101 ALA A O 1
ATOM 791 N N . LYS A 1 102 ? 10.596 2.998 -3.724 1.00 95.62 102 LYS A N 1
ATOM 792 C CA . LYS A 1 102 ? 10.001 2.445 -2.505 1.00 95.62 102 LYS A CA 1
ATOM 793 C C . LYS A 1 102 ? 8.990 3.415 -1.898 1.00 95.62 102 LYS A C 1
ATOM 795 O O . LYS A 1 102 ? 7.845 3.037 -1.693 1.00 95.62 102 LYS A O 1
ATOM 800 N N . THR A 1 103 ? 9.387 4.671 -1.687 1.00 94.69 103 THR A N 1
ATOM 801 C CA . THR A 1 103 ? 8.511 5.735 -1.172 1.00 94.69 103 THR A CA 1
ATOM 802 C C . THR A 1 103 ? 7.243 5.868 -2.010 1.00 94.69 103 THR A C 1
ATOM 804 O O . THR A 1 103 ? 6.149 5.882 -1.458 1.00 94.69 103 THR A O 1
ATOM 807 N N . LYS A 1 104 ? 7.371 5.901 -3.341 1.00 97.12 104 LYS A N 1
ATOM 808 C CA . LYS A 1 104 ? 6.221 6.012 -4.245 1.00 97.12 104 LYS A CA 1
ATOM 809 C C . LYS A 1 104 ? 5.269 4.812 -4.128 1.00 97.12 104 LYS A C 1
ATOM 811 O O . LYS A 1 104 ? 4.056 5.003 -4.126 1.00 97.12 104 LYS A O 1
ATOM 816 N N . ILE A 1 105 ? 5.809 3.597 -4.018 1.00 98.44 105 ILE A N 1
ATOM 817 C CA . ILE A 1 105 ? 5.014 2.373 -3.835 1.00 98.44 105 ILE A CA 1
ATOM 818 C C . ILE A 1 105 ? 4.340 2.361 -2.454 1.00 98.44 105 ILE A C 1
ATOM 820 O O . ILE A 1 105 ? 3.164 2.030 -2.356 1.00 98.44 105 ILE A O 1
ATOM 824 N N . ASP A 1 106 ? 5.038 2.771 -1.393 1.00 97.50 106 ASP A N 1
ATOM 825 C CA . ASP A 1 106 ? 4.471 2.817 -0.041 1.00 97.50 106 ASP A CA 1
ATOM 826 C C . ASP A 1 106 ? 3.364 3.885 0.082 1.00 97.50 106 ASP A C 1
ATOM 828 O O . ASP A 1 106 ? 2.368 3.668 0.766 1.00 97.50 106 ASP A O 1
ATOM 832 N N . THR A 1 107 ? 3.479 5.021 -0.613 1.00 98.00 107 THR A N 1
ATOM 833 C CA . THR A 1 107 ? 2.409 6.036 -0.669 1.00 98.00 107 THR A CA 1
ATOM 834 C C . THR A 1 107 ? 1.180 5.541 -1.443 1.00 98.00 107 THR A C 1
ATOM 836 O O . THR A 1 107 ? 0.042 5.815 -1.052 1.00 98.00 107 THR A O 1
ATOM 839 N N . LEU A 1 108 ? 1.380 4.774 -2.521 1.00 98.75 108 LEU A N 1
ATOM 840 C CA . LEU A 1 108 ? 0.279 4.089 -3.206 1.00 98.75 108 LEU A CA 1
ATOM 841 C C . LEU A 1 108 ? -0.404 3.083 -2.268 1.00 98.75 108 LEU A C 1
ATOM 843 O O . LEU A 1 108 ? -1.626 3.071 -2.167 1.00 98.75 108 LEU A O 1
ATOM 847 N N . PHE A 1 109 ? 0.389 2.301 -1.535 1.00 98.56 109 PHE A N 1
ATOM 848 C CA . PHE A 1 109 ? -0.105 1.349 -0.544 1.00 98.56 109 PHE A CA 1
ATOM 849 C C . PHE A 1 109 ? -0.976 2.022 0.524 1.00 98.56 109 PHE A C 1
ATOM 851 O O . PHE A 1 109 ? -2.075 1.545 0.793 1.00 98.56 109 PHE A O 1
ATOM 858 N N . GLN A 1 110 ? -0.551 3.169 1.066 1.00 98.38 110 GLN A N 1
ATOM 859 C CA . GLN A 1 110 ? -1.384 3.970 1.970 1.00 98.38 110 GLN A CA 1
ATOM 860 C C . GLN A 1 110 ? -2.720 4.338 1.314 1.00 98.38 110 GLN A C 1
ATOM 862 O O . GLN A 1 110 ? -3.783 4.096 1.881 1.00 98.38 110 GLN A O 1
ATOM 867 N N . THR A 1 111 ? -2.677 4.864 0.088 1.00 98.62 111 THR A N 1
ATOM 868 C CA . THR A 1 111 ? -3.883 5.250 -0.663 1.00 98.62 111 THR A CA 1
ATOM 869 C C . THR A 1 111 ? -4.856 4.075 -0.819 1.00 98.62 111 THR A C 1
ATOM 871 O O . THR A 1 111 ? -6.067 4.244 -0.662 1.00 98.62 111 THR A O 1
ATOM 874 N N . ASP A 1 112 ? -4.337 2.874 -1.069 1.00 98.69 112 ASP A N 1
ATOM 875 C CA . ASP A 1 112 ? -5.133 1.658 -1.229 1.00 98.69 112 ASP A CA 1
ATOM 876 C C . ASP A 1 112 ? -5.762 1.162 0.063 1.00 98.69 112 ASP A C 1
ATOM 878 O O . ASP A 1 112 ? -6.940 0.794 0.071 1.00 98.69 112 ASP A O 1
ATOM 882 N N . LEU A 1 113 ? -5.010 1.178 1.162 1.00 98.44 113 LEU A N 1
ATOM 883 C CA . LEU A 1 113 ? -5.540 0.836 2.479 1.00 98.44 113 LEU A CA 1
ATOM 884 C C . LEU A 1 113 ? -6.716 1.756 2.839 1.00 98.44 113 LEU A C 1
ATOM 886 O O . LEU A 1 113 ? -7.807 1.276 3.148 1.00 98.44 113 LEU A O 1
ATOM 890 N N . HIS A 1 114 ? -6.530 3.072 2.692 1.00 98.50 114 HIS A N 1
ATOM 891 C CA . HIS A 1 114 ? -7.573 4.075 2.944 1.00 98.50 114 HIS A CA 1
ATOM 892 C C . HIS A 1 114 ? -8.783 3.913 2.023 1.00 98.50 114 HIS A C 1
ATOM 894 O O . HIS A 1 114 ? -9.929 4.052 2.454 1.00 98.50 114 HIS A O 1
ATOM 900 N N . SER A 1 115 ? -8.559 3.602 0.744 1.00 98.12 115 SER A N 1
ATOM 901 C CA . SER A 1 115 ? -9.648 3.361 -0.206 1.00 98.12 115 SER A CA 1
ATOM 902 C C . SER A 1 115 ? -10.535 2.197 0.243 1.00 98.12 115 SER A C 1
ATOM 904 O O . SER A 1 115 ? -11.761 2.316 0.243 1.00 98.12 115 SER A O 1
ATOM 906 N N . GLN A 1 116 ? -9.921 1.108 0.703 1.00 97.81 116 GLN A N 1
ATOM 907 C CA . GLN A 1 116 ? -10.627 -0.083 1.175 1.00 97.81 116 GLN A CA 1
ATOM 908 C C . GLN A 1 116 ? -11.352 0.137 2.508 1.00 97.81 116 GLN A C 1
ATOM 910 O O . GLN A 1 116 ? -12.360 -0.518 2.773 1.00 97.81 116 GLN A O 1
ATOM 915 N N . CYS A 1 117 ? -10.917 1.104 3.319 1.00 98.38 117 CYS A N 1
ATOM 916 C CA . CYS A 1 117 ? -11.613 1.473 4.549 1.00 98.38 117 CYS A CA 1
ATOM 917 C C . CYS A 1 117 ? -12.981 2.125 4.319 1.00 98.38 117 CYS A C 1
ATOM 919 O O . CYS A 1 117 ? -13.856 2.012 5.182 1.00 98.38 117 CYS A O 1
ATOM 921 N N . LYS A 1 118 ? -13.213 2.747 3.153 1.00 96.75 118 LYS A N 1
ATOM 922 C CA . LYS A 1 118 ? -14.472 3.449 2.830 1.00 96.75 118 LYS A CA 1
ATOM 923 C C . LYS A 1 118 ? -15.702 2.540 2.840 1.00 96.75 118 LYS A C 1
ATOM 925 O O . LYS A 1 118 ? -16.802 3.021 3.087 1.00 96.75 118 LYS A O 1
ATOM 930 N N . SER A 1 119 ? -15.528 1.248 2.569 1.00 91.19 119 SER A N 1
ATOM 931 C CA . SER A 1 119 ? -16.606 0.252 2.546 1.00 91.19 119 SER A CA 1
ATOM 932 C C . SER A 1 119 ? -16.739 -0.544 3.849 1.00 91.19 119 SER A C 1
ATOM 934 O O . SER A 1 119 ? -17.521 -1.492 3.909 1.00 91.19 119 SER A O 1
ATOM 936 N N . THR A 1 120 ? -15.968 -0.210 4.887 1.00 95.56 120 THR A N 1
ATOM 937 C CA . THR A 1 120 ? -15.985 -0.938 6.166 1.00 95.56 120 THR A CA 1
ATOM 938 C C . THR A 1 120 ? -17.005 -0.355 7.142 1.00 95.56 120 THR A C 1
ATOM 940 O O . THR A 1 120 ? -17.400 0.804 7.040 1.00 95.56 120 THR A O 1
ATOM 943 N N . ARG A 1 121 ? -17.423 -1.161 8.128 1.00 95.19 121 ARG A N 1
ATOM 944 C CA . ARG A 1 121 ? -18.334 -0.716 9.199 1.00 95.19 121 ARG A CA 1
ATOM 945 C C . ARG A 1 121 ? -17.661 0.192 10.232 1.00 95.19 121 ARG A C 1
ATOM 947 O O . ARG A 1 121 ? -18.364 0.909 10.929 1.00 95.19 121 ARG A O 1
ATOM 954 N N . LEU A 1 122 ? -16.330 0.151 10.321 1.00 96.38 122 LEU A N 1
ATOM 955 C CA . LEU A 1 122 ? -15.519 0.882 11.299 1.00 96.38 122 LEU A CA 1
ATOM 956 C C . LEU A 1 122 ? -14.457 1.721 10.568 1.00 96.38 122 LEU A C 1
ATOM 958 O O . LEU A 1 122 ? -13.260 1.473 10.730 1.00 96.38 122 LEU A O 1
ATOM 962 N N . PRO A 1 123 ? -14.854 2.687 9.718 1.00 96.94 123 PRO A N 1
ATOM 963 C CA . PRO A 1 123 ? -13.923 3.384 8.832 1.00 96.94 123 PRO A CA 1
ATOM 964 C C . PRO A 1 123 ? -12.841 4.160 9.592 1.00 96.94 123 PRO A C 1
ATOM 966 O O . PRO A 1 123 ? -11.712 4.235 9.120 1.00 96.94 123 PRO A O 1
ATOM 969 N N . ILE A 1 124 ? -13.148 4.697 10.777 1.00 97.44 124 ILE A N 1
ATOM 970 C CA . ILE A 1 124 ? -12.179 5.423 11.615 1.00 97.44 124 ILE A CA 1
ATOM 971 C C . ILE A 1 124 ? -11.076 4.475 12.101 1.00 97.44 124 ILE A C 1
ATOM 973 O O . ILE A 1 124 ? -9.898 4.728 11.862 1.00 97.44 124 ILE A O 1
ATOM 977 N N . ILE A 1 125 ? -11.456 3.348 12.710 1.00 97.62 125 ILE A N 1
ATOM 978 C CA . ILE A 1 125 ? -10.511 2.340 13.213 1.00 97.62 125 ILE A CA 1
ATOM 979 C C . ILE A 1 125 ? -9.736 1.698 12.054 1.00 97.62 125 ILE A C 1
ATOM 981 O O . ILE A 1 125 ? -8.531 1.476 12.164 1.00 97.62 125 ILE A O 1
ATOM 985 N N . CYS A 1 126 ? -10.401 1.450 10.922 1.00 98.38 126 CYS A N 1
ATOM 986 C CA . CYS A 1 126 ? -9.754 0.947 9.715 1.00 98.38 126 CYS A CA 1
ATOM 987 C C . CYS A 1 126 ? -8.667 1.904 9.221 1.00 98.38 126 CYS A C 1
ATOM 989 O O . CYS A 1 126 ? -7.536 1.478 9.008 1.00 98.38 126 CYS A O 1
ATOM 991 N N . ASN A 1 127 ? -8.975 3.199 9.085 1.00 98.56 127 ASN A N 1
ATOM 992 C CA . ASN A 1 127 ? -7.994 4.189 8.641 1.00 98.56 127 ASN A CA 1
ATOM 993 C C . ASN A 1 127 ? -6.835 4.327 9.638 1.00 98.56 127 ASN A C 1
ATOM 995 O O . ASN A 1 127 ? -5.690 4.474 9.223 1.00 98.56 127 ASN A O 1
ATOM 999 N N . ALA A 1 128 ? -7.096 4.212 10.942 1.00 98.25 128 ALA A N 1
ATOM 1000 C CA . ALA A 1 128 ? -6.030 4.196 11.940 1.00 98.25 128 ALA A CA 1
ATOM 1001 C C . ALA A 1 128 ? -5.102 2.979 11.773 1.00 98.25 128 ALA A C 1
ATOM 1003 O O . ALA A 1 128 ? -3.882 3.137 11.776 1.00 98.25 128 ALA A O 1
ATOM 1004 N N . LEU A 1 129 ? -5.643 1.775 11.539 1.00 98.00 129 LEU A N 1
ATOM 1005 C CA . LEU A 1 129 ? -4.807 0.604 11.246 1.00 98.00 129 LEU A CA 1
ATOM 1006 C C . LEU A 1 129 ? -4.072 0.742 9.902 1.00 98.00 129 LEU A C 1
ATOM 1008 O O . LEU A 1 129 ? -2.928 0.304 9.781 1.00 98.00 129 LEU A O 1
ATOM 1012 N N . ALA A 1 130 ? -4.693 1.372 8.902 1.00 98.19 130 ALA A N 1
ATOM 1013 C CA . ALA A 1 130 ? -4.057 1.666 7.620 1.00 98.19 130 ALA A CA 1
ATOM 1014 C C . ALA A 1 130 ? -2.801 2.539 7.795 1.00 98.19 130 ALA A C 1
ATOM 1016 O O . ALA A 1 130 ? -1.767 2.261 7.185 1.00 98.19 130 ALA A O 1
ATOM 1017 N N . GLU A 1 131 ? -2.857 3.548 8.669 1.00 98.31 131 GLU A N 1
ATOM 1018 C CA . GLU A 1 131 ? -1.693 4.371 9.017 1.00 98.31 131 GLU A CA 1
ATOM 1019 C C . GLU A 1 131 ? -0.584 3.558 9.700 1.00 98.31 131 GLU A C 1
ATOM 1021 O O . GLU A 1 131 ? 0.588 3.737 9.370 1.00 98.31 131 GLU A O 1
ATOM 1026 N N . VAL A 1 132 ? -0.930 2.613 10.584 1.00 97.94 132 VAL A N 1
ATOM 1027 C CA . VAL A 1 132 ? 0.049 1.694 11.199 1.00 97.94 132 VAL A CA 1
ATOM 1028 C C . VAL A 1 132 ? 0.741 0.838 10.136 1.00 97.94 132 VAL A C 1
ATOM 1030 O O . VAL A 1 132 ? 1.967 0.723 10.133 1.00 97.94 132 VAL A O 1
ATOM 1033 N N . PHE A 1 133 ? -0.027 0.265 9.206 1.00 97.56 133 PHE A N 1
ATOM 1034 C CA . PHE A 1 133 ? 0.503 -0.553 8.111 1.00 97.56 133 PHE A CA 1
ATOM 1035 C C . PHE A 1 133 ? 1.445 0.254 7.213 1.00 97.56 133 PHE A C 1
ATOM 1037 O O . PHE A 1 133 ? 2.532 -0.220 6.869 1.00 97.56 133 PHE A O 1
ATOM 1044 N N . TYR A 1 134 ? 1.057 1.480 6.860 1.00 96.88 134 TYR A N 1
ATOM 1045 C CA . TYR A 1 134 ? 1.894 2.390 6.085 1.00 96.88 134 TYR A CA 1
ATOM 1046 C C . TYR A 1 134 ? 3.190 2.746 6.825 1.00 96.88 134 TYR A C 1
ATOM 1048 O O . TYR A 1 134 ? 4.277 2.556 6.274 1.00 96.88 134 TYR A O 1
ATOM 1056 N N . ALA A 1 135 ? 3.102 3.205 8.076 1.00 96.00 135 ALA A N 1
ATOM 1057 C CA . ALA A 1 135 ? 4.268 3.601 8.862 1.00 96.00 135 ALA A CA 1
ATOM 1058 C C . ALA A 1 135 ? 5.245 2.431 9.067 1.00 96.00 135 ALA A C 1
ATOM 1060 O O . ALA A 1 135 ? 6.452 2.584 8.876 1.00 96.00 135 ALA A O 1
ATOM 1061 N N . PHE A 1 136 ? 4.728 1.228 9.335 1.00 94.88 136 PHE A N 1
ATOM 1062 C CA . PHE A 1 136 ? 5.543 0.019 9.424 1.00 94.88 136 PHE A CA 1
ATOM 1063 C C . PHE A 1 136 ? 6.254 -0.298 8.101 1.00 94.88 136 PHE A C 1
ATOM 1065 O O . PHE A 1 136 ? 7.456 -0.575 8.086 1.00 94.88 136 PHE A O 1
ATOM 1072 N N . ALA A 1 137 ? 5.542 -0.227 6.968 1.00 93.00 137 ALA A N 1
ATOM 1073 C CA . ALA A 1 137 ? 6.139 -0.445 5.652 1.00 93.00 137 ALA A CA 1
ATOM 1074 C C . ALA A 1 137 ? 7.275 0.556 5.377 1.00 93.00 137 ALA A C 1
ATOM 1076 O O . ALA A 1 137 ? 8.338 0.176 4.867 1.00 93.00 137 ALA A O 1
ATOM 1077 N N . ARG A 1 138 ? 7.087 1.821 5.764 1.00 92.38 138 ARG A N 1
ATOM 1078 C CA . ARG A 1 138 ? 8.106 2.866 5.635 1.00 92.38 138 ARG A CA 1
ATOM 1079 C C . ARG A 1 138 ? 9.353 2.564 6.460 1.00 92.38 138 ARG A C 1
ATOM 1081 O O . ARG A 1 138 ? 10.440 2.656 5.892 1.00 92.38 138 ARG A O 1
ATOM 1088 N N . ALA A 1 139 ? 9.184 2.178 7.722 1.00 92.12 139 ALA A N 1
ATOM 1089 C CA . ALA A 1 139 ? 10.274 2.013 8.680 1.00 92.12 139 ALA A CA 1
ATOM 1090 C C . ALA A 1 139 ? 11.032 0.679 8.554 1.00 92.12 139 ALA A C 1
ATOM 1092 O O . ALA A 1 139 ? 12.257 0.666 8.631 1.00 92.12 139 ALA A O 1
ATOM 1093 N N . PHE A 1 140 ? 10.336 -0.444 8.340 1.00 92.00 140 PHE A N 1
ATOM 1094 C CA . PHE A 1 140 ? 10.919 -1.776 8.590 1.00 92.00 140 PHE A CA 1
ATOM 1095 C C . PHE A 1 140 ? 11.022 -2.687 7.370 1.00 92.00 140 PHE A C 1
ATOM 1097 O O . PHE A 1 140 ? 11.627 -3.755 7.438 1.00 92.00 140 PHE A O 1
ATOM 1104 N N . THR A 1 141 ? 10.440 -2.301 6.238 1.00 92.25 141 THR A N 1
ATOM 1105 C CA . THR A 1 141 ? 10.395 -3.159 5.046 1.00 92.25 141 THR A CA 1
ATOM 1106 C C . THR A 1 141 ? 11.198 -2.560 3.906 1.00 92.25 141 THR A C 1
ATOM 1108 O O . THR A 1 141 ? 11.432 -1.359 3.886 1.00 92.25 141 THR A O 1
ATOM 1111 N N . GLY A 1 142 ? 11.617 -3.376 2.934 1.00 91.88 142 GLY A N 1
ATOM 1112 C CA . GLY A 1 142 ? 12.319 -2.878 1.744 1.00 91.88 142 GLY A CA 1
ATOM 1113 C C . GLY A 1 142 ? 13.619 -2.129 2.047 1.00 91.88 142 GLY A C 1
ATOM 1114 O O . GLY A 1 142 ? 13.965 -1.196 1.326 1.00 91.88 142 GLY A O 1
ATOM 1115 N N . LEU A 1 143 ? 14.314 -2.520 3.120 1.00 91.25 143 LEU A N 1
ATOM 1116 C CA . LEU A 1 143 ? 15.570 -1.908 3.573 1.00 91.25 143 LEU A CA 1
ATOM 1117 C C . LEU A 1 143 ? 16.727 -2.109 2.579 1.00 91.25 143 LEU A C 1
ATOM 1119 O O . LEU A 1 143 ? 17.733 -1.411 2.644 1.00 91.25 143 LEU A O 1
ATOM 1123 N N . ASP A 1 144 ? 16.559 -3.031 1.633 1.00 94.12 144 ASP A N 1
ATOM 1124 C CA . ASP A 1 144 ? 17.456 -3.302 0.512 1.00 94.12 144 ASP A CA 1
ATOM 1125 C C . ASP A 1 144 ? 17.303 -2.316 -0.666 1.00 94.12 144 ASP A C 1
ATOM 1127 O O . ASP A 1 144 ? 17.992 -2.457 -1.677 1.00 94.12 144 ASP A O 1
ATOM 1131 N N . ALA A 1 145 ? 16.419 -1.315 -0.563 1.00 93.00 145 ALA A N 1
ATOM 1132 C CA . ALA A 1 145 ? 16.269 -0.274 -1.578 1.00 93.00 145 ALA A CA 1
ATOM 1133 C C . ALA A 1 145 ? 17.569 0.525 -1.782 1.00 93.00 145 ALA A C 1
ATOM 1135 O O . ALA A 1 145 ? 18.178 1.031 -0.835 1.00 93.00 145 ALA A O 1
ATOM 1136 N N . THR A 1 146 ? 17.977 0.682 -3.042 1.00 91.88 146 THR A N 1
ATOM 1137 C CA . THR A 1 146 ? 19.219 1.378 -3.407 1.00 91.88 146 THR A CA 1
ATOM 1138 C C . THR A 1 146 ? 19.059 2.899 -3.366 1.00 91.88 146 THR A C 1
ATOM 1140 O O . THR A 1 146 ? 17.956 3.428 -3.493 1.00 91.88 146 THR A O 1
ATOM 1143 N N . ILE A 1 147 ? 20.163 3.634 -3.212 1.00 86.12 147 ILE A N 1
ATOM 1144 C CA . ILE A 1 147 ? 20.152 5.101 -3.309 1.00 86.12 147 ILE A CA 1
ATOM 1145 C C . ILE A 1 147 ? 20.012 5.489 -4.789 1.00 86.12 147 ILE A C 1
ATOM 1147 O O . ILE A 1 147 ? 20.899 5.240 -5.605 1.00 86.12 147 ILE A O 1
ATOM 1151 N N . GLY A 1 148 ? 18.873 6.069 -5.149 1.00 79.94 148 GLY A N 1
ATOM 1152 C CA . GLY A 1 148 ? 18.590 6.638 -6.460 1.00 79.94 148 GLY A CA 1
ATOM 1153 C C . GLY A 1 148 ? 19.158 8.048 -6.632 1.00 79.94 148 GLY A C 1
ATOM 1154 O O . GLY A 1 148 ? 19.503 8.732 -5.678 1.00 79.94 148 GLY A O 1
ATOM 1155 N N . LYS A 1 149 ? 19.194 8.534 -7.879 1.00 74.69 149 LYS A N 1
ATOM 1156 C CA . LYS A 1 149 ? 19.761 9.855 -8.235 1.00 74.69 149 LYS A CA 1
ATOM 1157 C C . LYS A 1 149 ? 19.069 11.058 -7.577 1.00 74.69 149 LYS A C 1
ATOM 1159 O O . LYS A 1 149 ? 19.609 12.155 -7.622 1.00 74.69 149 LYS A O 1
ATOM 1164 N N . ARG A 1 150 ? 17.846 10.868 -7.079 1.00 73.38 150 ARG A N 1
ATOM 1165 C CA . ARG A 1 150 ? 17.014 11.896 -6.435 1.00 73.38 150 ARG A CA 1
ATOM 1166 C C . ARG A 1 150 ? 16.778 11.596 -4.955 1.00 73.38 150 ARG A C 1
ATOM 1168 O O . ARG A 1 150 ? 15.920 12.225 -4.353 1.00 73.38 150 ARG A O 1
ATOM 1175 N N . ASP A 1 151 ? 17.453 10.586 -4.420 1.00 70.56 151 ASP A N 1
ATOM 1176 C CA . ASP A 1 151 ? 17.256 10.179 -3.041 1.00 70.56 151 ASP A CA 1
ATOM 1177 C C . ASP A 1 151 ? 18.190 11.018 -2.173 1.00 70.56 151 ASP A C 1
ATOM 1179 O O . ASP A 1 151 ? 19.392 11.087 -2.433 1.00 70.56 151 ASP A O 1
ATOM 1183 N N . GLU A 1 152 ? 17.628 11.665 -1.159 1.00 67.56 152 GLU A N 1
ATOM 1184 C CA . GLU A 1 152 ? 18.420 12.230 -0.074 1.00 67.56 152 GLU A CA 1
ATOM 1185 C C . GLU A 1 152 ? 19.057 11.083 0.733 1.00 67.56 152 GLU A C 1
ATOM 1187 O O . GLU A 1 152 ? 18.581 9.938 0.722 1.00 67.56 152 GLU A O 1
ATOM 1192 N N . GLU A 1 153 ? 20.182 11.370 1.388 1.00 61.94 153 GLU A N 1
ATOM 1193 C CA . GLU A 1 153 ? 20.814 10.430 2.314 1.00 61.94 153 GLU A CA 1
ATOM 1194 C C . GLU A 1 153 ? 19.814 10.044 3.416 1.00 61.94 153 GLU A C 1
ATOM 1196 O O . GLU A 1 153 ? 19.008 10.875 3.831 1.00 61.94 153 GLU A O 1
ATOM 1201 N N . ILE A 1 154 ? 19.818 8.783 3.881 1.00 61.03 154 ILE A N 1
ATOM 1202 C CA . ILE A 1 154 ? 18.959 8.425 5.019 1.00 61.03 154 ILE A CA 1
ATOM 1203 C C . ILE A 1 154 ? 19.492 9.157 6.243 1.00 61.03 154 ILE A C 1
ATOM 1205 O O . ILE A 1 154 ? 20.429 8.695 6.890 1.00 61.03 154 ILE A O 1
ATOM 1209 N N . THR A 1 155 ? 18.865 10.262 6.594 1.00 58.41 155 THR A N 1
ATOM 1210 C CA . THR A 1 155 ? 19.140 10.944 7.856 1.00 58.41 155 THR A CA 1
ATOM 1211 C C . THR A 1 155 ? 18.164 10.539 8.950 1.00 58.41 155 THR A C 1
ATOM 1213 O O . THR A 1 155 ? 18.288 11.032 10.063 1.00 58.41 155 THR A O 1
ATOM 1216 N N . ASP A 1 156 ? 17.205 9.652 8.649 1.00 68.56 156 ASP A N 1
ATOM 1217 C CA . ASP A 1 156 ? 15.955 9.697 9.394 1.00 68.56 156 ASP A CA 1
ATOM 1218 C C . ASP A 1 156 ? 15.214 8.360 9.598 1.00 68.56 156 ASP A C 1
ATOM 1220 O O . ASP A 1 156 ? 14.000 8.223 9.448 1.00 68.56 156 ASP A O 1
ATOM 1224 N N . THR A 1 157 ? 15.968 7.310 9.928 1.00 82.31 157 THR A N 1
ATOM 1225 C CA . THR A 1 157 ? 15.347 6.046 10.372 1.00 82.31 157 THR A CA 1
ATOM 1226 C C . THR A 1 157 ? 14.594 6.249 11.692 1.00 82.31 157 THR A C 1
ATOM 1228 O O . THR A 1 157 ? 13.545 5.639 11.900 1.00 82.31 157 THR A O 1
ATOM 1231 N N . ASP A 1 158 ? 15.095 7.141 12.549 1.00 87.44 158 ASP A N 1
ATOM 1232 C CA . ASP A 1 158 ? 14.526 7.414 13.865 1.00 87.44 158 ASP A CA 1
ATOM 1233 C C . ASP A 1 158 ? 13.165 8.126 13.774 1.00 87.44 158 ASP A C 1
ATOM 1235 O O . ASP A 1 158 ? 12.248 7.715 14.489 1.00 87.44 158 ASP A O 1
ATOM 1239 N N . GLU A 1 159 ? 12.947 9.108 12.880 1.00 90.31 159 GLU A N 1
ATOM 1240 C CA . GLU A 1 159 ? 11.600 9.691 12.739 1.00 90.31 159 GLU A CA 1
ATOM 1241 C C . GLU A 1 159 ? 10.621 8.707 12.091 1.00 90.31 159 GLU A C 1
ATOM 1243 O O . GLU A 1 159 ? 9.444 8.715 12.445 1.00 90.31 159 GLU A O 1
ATOM 1248 N N . LEU A 1 160 ? 11.064 7.805 11.203 1.00 91.62 160 LEU A N 1
ATOM 1249 C CA . LEU A 1 160 ? 10.181 6.765 10.654 1.00 91.62 160 LEU A CA 1
ATOM 1250 C C . LEU A 1 160 ? 9.732 5.760 11.724 1.00 91.62 160 LEU A C 1
ATOM 1252 O O . LEU A 1 160 ? 8.567 5.351 11.729 1.00 91.62 160 LEU A O 1
ATOM 1256 N N . ILE A 1 161 ? 10.630 5.370 12.632 1.00 93.88 161 ILE A N 1
ATOM 1257 C CA . ILE A 1 161 ? 10.282 4.525 13.784 1.00 93.88 161 ILE A CA 1
ATOM 1258 C C . ILE A 1 161 ? 9.331 5.281 14.711 1.00 93.88 161 ILE A C 1
ATOM 1260 O O . ILE A 1 161 ? 8.293 4.740 15.090 1.00 93.88 161 ILE A O 1
ATOM 1264 N N . LYS A 1 162 ? 9.630 6.548 15.009 1.00 95.31 162 LYS A N 1
ATOM 1265 C CA . LYS A 1 162 ? 8.768 7.401 15.831 1.00 95.31 162 LYS A CA 1
ATOM 1266 C C . LYS A 1 162 ? 7.369 7.550 15.229 1.00 95.31 162 LYS A C 1
ATOM 1268 O O . LYS A 1 162 ? 6.382 7.417 15.945 1.00 95.31 162 LYS A O 1
ATOM 1273 N N . LEU A 1 163 ? 7.266 7.745 13.914 1.00 94.56 163 LEU A N 1
ATOM 1274 C CA . LEU A 1 163 ? 5.989 7.789 13.201 1.00 94.56 163 LEU A CA 1
ATOM 1275 C C . LEU A 1 163 ? 5.204 6.485 13.387 1.00 94.56 163 LEU A C 1
ATOM 1277 O O . LEU A 1 163 ? 4.000 6.520 13.635 1.00 94.56 163 LEU A O 1
ATOM 1281 N N . TYR A 1 164 ? 5.867 5.332 13.283 1.00 95.94 164 TYR A N 1
ATOM 1282 C CA . TYR A 1 164 ? 5.223 4.043 13.531 1.00 95.94 164 TYR A CA 1
ATOM 1283 C C . TYR A 1 164 ? 4.703 3.923 14.969 1.00 95.94 164 TYR A C 1
ATOM 1285 O O . TYR A 1 164 ? 3.553 3.528 15.162 1.00 95.94 164 TYR A O 1
ATOM 1293 N N . GLU A 1 165 ? 5.507 4.296 15.965 1.00 97.25 165 GLU A N 1
ATOM 1294 C CA . GLU A 1 165 ? 5.105 4.268 17.375 1.00 97.25 165 GLU A CA 1
ATOM 1295 C C . GLU A 1 165 ? 3.909 5.192 17.648 1.00 97.25 165 GLU A C 1
ATOM 1297 O O . GLU A 1 165 ? 2.952 4.784 18.310 1.00 97.25 165 GLU A O 1
ATOM 1302 N N . GLU A 1 166 ? 3.915 6.403 17.084 1.00 97.94 166 GLU A N 1
ATOM 1303 C CA . GLU A 1 166 ? 2.811 7.361 17.184 1.00 97.94 166 GLU A CA 1
ATOM 1304 C C . GLU A 1 166 ? 1.516 6.801 16.576 1.00 97.94 166 GLU A C 1
ATOM 1306 O O . GLU A 1 166 ? 0.460 6.842 17.216 1.00 97.94 166 GLU A O 1
ATOM 1311 N N . LYS A 1 167 ? 1.583 6.216 15.372 1.00 98.06 167 LYS A N 1
ATOM 1312 C CA . LYS A 1 167 ? 0.410 5.616 14.712 1.00 98.06 167 LYS A CA 1
ATOM 1313 C C . LYS A 1 167 ? -0.106 4.380 15.428 1.00 98.06 167 LYS A C 1
ATOM 1315 O O . LYS A 1 167 ? -1.320 4.194 15.527 1.00 98.06 167 LYS A O 1
ATOM 1320 N N . LEU A 1 168 ? 0.788 3.562 15.974 1.00 97.38 168 LEU A N 1
ATOM 1321 C CA . LEU A 1 168 ? 0.399 2.407 16.771 1.00 97.38 168 LEU A CA 1
ATOM 1322 C C . LEU A 1 168 ? -0.308 2.834 18.063 1.00 97.38 168 LEU A C 1
ATOM 1324 O O . LEU A 1 168 ? -1.323 2.241 18.427 1.00 97.38 168 LEU A O 1
ATOM 1328 N N . ALA A 1 169 ? 0.184 3.878 18.735 1.00 98.19 169 ALA A N 1
ATOM 132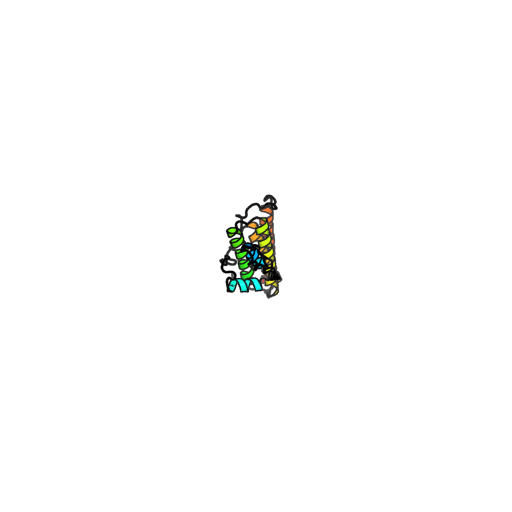9 C CA . ALA A 1 169 ? -0.457 4.428 19.925 1.00 98.19 169 ALA A CA 1
ATOM 1330 C C . ALA A 1 169 ? -1.854 5.000 19.620 1.00 98.19 169 ALA A C 1
ATOM 1332 O O . ALA A 1 169 ? -2.798 4.736 20.367 1.00 98.19 169 ALA A O 1
ATOM 1333 N N . GLU A 1 170 ? -2.004 5.725 18.507 1.00 98.19 170 GLU A N 1
ATOM 1334 C CA . GLU A 1 170 ? -3.290 6.256 18.034 1.00 98.19 170 GLU A CA 1
ATOM 1335 C C . GLU A 1 170 ? -4.306 5.131 17.773 1.00 98.19 170 GLU A C 1
ATOM 1337 O O . GLU A 1 170 ? -5.420 5.163 18.301 1.00 98.19 170 GLU A O 1
ATOM 1342 N N . TYR A 1 171 ? -3.906 4.094 17.032 1.00 97.62 171 TYR A N 1
ATOM 1343 C CA . TYR A 1 171 ? -4.751 2.926 16.773 1.00 97.62 171 TYR A CA 1
ATOM 1344 C C . TYR A 1 171 ? -5.140 2.189 18.063 1.00 97.62 171 TYR A C 1
ATOM 1346 O O . TYR A 1 171 ? -6.313 1.879 18.264 1.00 97.62 171 TYR A O 1
ATOM 1354 N N . ASN A 1 172 ? -4.183 1.941 18.961 1.00 96.50 172 ASN A N 1
ATOM 1355 C CA . ASN A 1 172 ? -4.448 1.236 20.217 1.00 96.50 172 ASN A CA 1
ATOM 1356 C C . ASN A 1 172 ? -5.433 1.999 21.109 1.00 96.50 172 ASN A C 1
ATOM 1358 O O . ASN A 1 172 ? -6.304 1.381 21.718 1.00 96.50 172 ASN A O 1
ATOM 1362 N N . LYS A 1 173 ? -5.332 3.333 21.148 1.00 97.75 173 LYS A N 1
ATOM 1363 C CA . LYS A 1 173 ? -6.286 4.179 21.868 1.00 97.75 173 LYS A CA 1
ATOM 1364 C C . LYS A 1 173 ? -7.705 4.026 21.310 1.00 97.75 173 LYS A C 1
ATOM 1366 O O . LYS A 1 173 ? -8.632 3.806 22.081 1.00 97.75 173 LYS A O 1
ATOM 1371 N N . LEU A 1 174 ? -7.867 4.076 19.986 1.00 96.94 174 LEU A N 1
ATOM 1372 C CA . LEU A 1 174 ? -9.172 3.904 19.335 1.00 96.94 174 LEU A CA 1
ATOM 1373 C C . LEU A 1 174 ? -9.772 2.515 19.578 1.00 96.94 174 LEU A C 1
ATOM 1375 O O . LEU A 1 174 ? -10.979 2.383 19.757 1.00 96.94 174 LEU A O 1
ATOM 1379 N N . ILE A 1 175 ? -8.937 1.473 19.595 1.00 96.25 175 ILE A N 1
ATOM 1380 C CA . ILE A 1 175 ? -9.383 0.116 19.925 1.00 96.25 175 ILE A CA 1
ATOM 1381 C C . ILE A 1 175 ? -9.908 0.038 21.356 1.00 96.25 175 ILE A C 1
ATOM 1383 O O . ILE A 1 175 ? -10.921 -0.620 21.582 1.00 96.25 175 ILE A O 1
ATOM 1387 N N . GLU A 1 176 ? -9.243 0.685 22.313 1.00 95.81 176 GLU A N 1
ATOM 1388 C CA . GLU A 1 176 ? -9.698 0.677 23.702 1.00 95.81 176 GLU A CA 1
ATOM 1389 C C . GLU A 1 176 ? -11.027 1.423 23.863 1.00 95.81 176 GLU A C 1
ATOM 1391 O O . GLU A 1 176 ? -11.980 0.856 24.391 1.00 95.81 176 GLU A O 1
ATOM 1396 N N . GLU A 1 177 ? -11.151 2.622 23.290 1.00 95.81 177 GLU A N 1
ATOM 1397 C CA . GLU A 1 177 ? -12.402 3.400 23.303 1.00 95.81 177 GLU A CA 1
ATOM 1398 C C . GLU A 1 177 ? -13.572 2.625 22.659 1.00 95.81 177 GLU A C 1
ATOM 1400 O O . GLU A 1 177 ? -14.700 2.615 23.167 1.00 95.81 177 GLU A O 1
ATOM 1405 N N . ALA A 1 178 ? -13.312 1.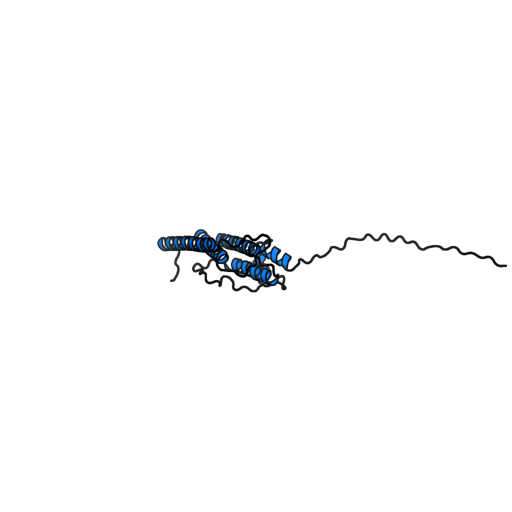916 21.557 1.00 95.12 178 ALA A N 1
ATOM 1406 C CA . ALA A 1 178 ? -14.308 1.093 20.876 1.00 95.12 178 ALA A CA 1
ATOM 1407 C C . ALA A 1 178 ? -14.705 -0.162 21.680 1.00 95.12 178 ALA A C 1
ATOM 1409 O O . ALA A 1 178 ? -15.847 -0.619 21.597 1.00 95.12 178 ALA A O 1
ATOM 1410 N N . LYS A 1 179 ? -13.789 -0.735 22.474 1.00 94.62 179 LYS A N 1
ATOM 1411 C CA . LYS A 1 179 ? -14.107 -1.835 23.401 1.00 94.62 179 LYS A CA 1
ATOM 1412 C C . LYS A 1 179 ? -14.935 -1.343 24.583 1.00 94.62 179 LYS A C 1
ATOM 1414 O O . LYS A 1 179 ? -15.944 -1.963 24.908 1.00 94.62 179 LYS A O 1
ATOM 1419 N N . GLU A 1 180 ? -14.533 -0.236 25.206 1.00 94.88 180 GLU A N 1
ATOM 1420 C CA . GLU A 1 180 ? -15.216 0.352 26.367 1.00 94.88 180 GLU A CA 1
ATOM 1421 C C . GLU A 1 180 ? -16.656 0.765 26.038 1.00 94.88 180 GLU A C 1
ATOM 1423 O O . GLU A 1 180 ? -17.570 0.562 26.838 1.00 94.88 180 GLU A O 1
AT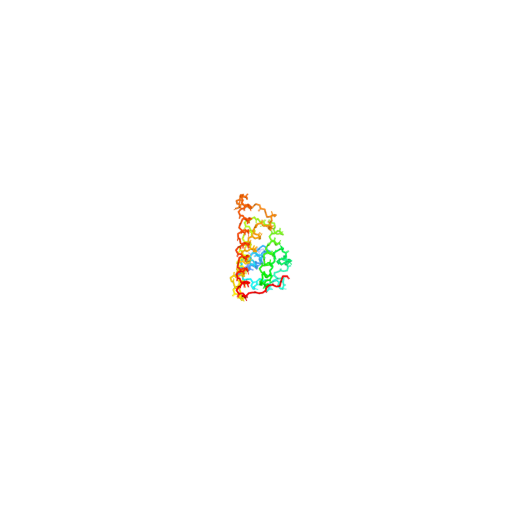OM 1428 N N . SER A 1 181 ? -16.874 1.299 24.836 1.00 93.94 181 SER A N 1
ATOM 1429 C CA . SER A 1 181 ? -18.204 1.666 24.334 1.00 93.94 181 SER A CA 1
ATOM 1430 C C . SER A 1 181 ? -19.041 0.478 23.841 1.00 93.94 181 SER A C 1
ATOM 1432 O O . SER A 1 181 ? -20.233 0.642 23.577 1.00 93.94 181 SER A O 1
ATOM 1434 N N . GLY A 1 182 ? -18.448 -0.715 23.719 1.00 92.31 182 GLY A N 1
ATOM 1435 C CA . GLY A 1 182 ? -19.103 -1.904 23.170 1.00 92.31 182 GLY A CA 1
ATOM 1436 C C . GLY A 1 182 ? -19.315 -1.867 21.651 1.00 92.31 182 GLY A C 1
ATOM 1437 O O . GLY A 1 182 ? -20.080 -2.677 21.129 1.00 92.31 182 GLY A O 1
ATOM 1438 N N . GLU A 1 183 ? -18.657 -0.949 20.934 1.00 91.44 183 GLU A N 1
ATOM 1439 C CA . GLU A 1 183 ? -18.699 -0.862 19.468 1.00 91.44 183 GLU A CA 1
ATOM 1440 C C . GLU A 1 183 ? -18.038 -2.083 18.807 1.00 91.44 183 GLU A C 1
ATOM 1442 O O . GLU A 1 183 ? -18.489 -2.548 17.755 1.00 91.44 183 GLU A O 1
ATOM 1447 N N . ILE A 1 184 ? -16.998 -2.636 19.442 1.00 91.50 184 ILE A N 1
ATOM 1448 C CA . ILE A 1 184 ? -16.293 -3.833 18.971 1.00 91.50 184 ILE A CA 1
ATOM 1449 C C . ILE A 1 184 ? -16.160 -4.898 20.057 1.00 91.50 184 ILE A C 1
ATOM 1451 O O . ILE A 1 184 ? -16.136 -4.628 21.254 1.00 91.50 184 ILE A O 1
ATOM 1455 N N . THR A 1 185 ? -15.999 -6.146 19.622 1.00 84.56 185 THR A N 1
ATOM 1456 C CA . THR A 1 185 ? -15.589 -7.259 20.481 1.00 84.56 185 THR A CA 1
ATOM 1457 C C . THR A 1 185 ? -14.484 -8.022 19.769 1.00 84.56 185 THR A C 1
ATOM 1459 O O . THR A 1 185 ? -14.700 -8.565 18.688 1.00 84.56 185 THR A O 1
ATOM 1462 N N . ILE A 1 186 ? -13.293 -8.042 20.361 1.00 77.69 186 ILE A N 1
ATOM 1463 C CA . ILE A 1 186 ? -12.152 -8.814 19.864 1.00 77.69 186 ILE A CA 1
ATOM 1464 C C . ILE A 1 186 ? -11.96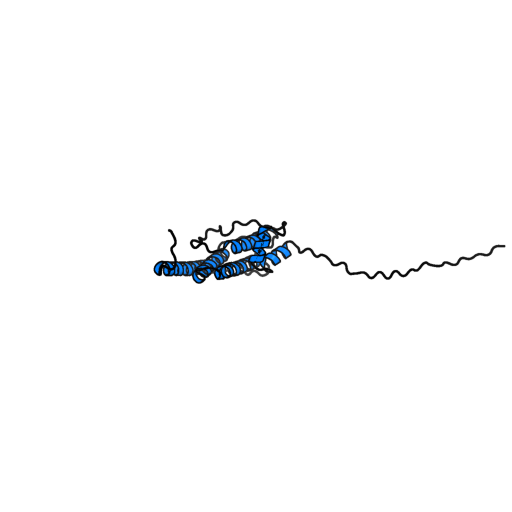1 -9.973 20.838 1.00 77.69 186 ILE A C 1
ATOM 1466 O O . ILE A 1 186 ? -11.773 -9.736 22.031 1.00 77.69 186 ILE A O 1
ATOM 1470 N N . ALA A 1 187 ? -12.049 -11.211 20.349 1.00 62.56 187 ALA A N 1
ATOM 1471 C CA . ALA A 1 187 ? -11.662 -12.370 21.143 1.00 62.56 187 ALA A CA 1
ATOM 1472 C C . ALA A 1 187 ? -10.152 -12.283 21.410 1.00 62.56 187 ALA A C 1
ATOM 1474 O O . ALA A 1 187 ? -9.374 -12.156 20.463 1.00 62.56 187 ALA A O 1
ATOM 1475 N N . VAL A 1 188 ? -9.774 -12.275 22.690 1.00 52.78 188 VAL A N 1
ATOM 1476 C CA . VAL A 1 188 ? -8.374 -12.380 23.130 1.00 52.78 188 VAL A CA 1
ATOM 1477 C C . VAL A 1 188 ? -7.888 -13.806 22.917 1.00 52.78 188 VAL A C 1
ATOM 1479 O O . VAL A 1 188 ? -8.670 -14.732 23.235 1.00 52.78 188 VAL A O 1
#

Radius of gyration: 28.5 Å; chains: 1; bounding box: 43×26×124 Å

Organism: NCBI:txid160324

Secondary structure (DSSP, 8-state):
-------------------PPP----PPPHHHHHHHHHHSS-HHHHHHHHHHTSSTTS-----TT-SS---TT--S-HHHHHHHHHHHHHHHHTT--BHHHHHHHHHHHHHHHHHHHTTSS-HHHHHHHHHHHHHHHHHHS-TT-B--TTPPP---HHHHHHHHHHHHHHHHHHHHHHHHTTS-----

Sequence (188 aa):
MKYTTAILSLCSLASLATALPAAIDFCPTPEANTDQLLFGETLSSFSDHREFKVPADLDWTSDGCAFGLGNPLGFPFEPACQRRDFGYRNYRKQKRFTRSAKTKIDTLFQTDLHSQCKSTRLPIICNALAEVFYAFARAFTGLDATIGKRDEEITDTDELIKLYEEKLAEYNKLIEEAKESGEITIAV

InterPro domains:
  IPR015141 Phospholipase A2, prokaryotic/fungal [PF09056] (34-140)
  IPR036444 Phospholipase A2 domain superfamily [G3DSA:1.20.90.10] (28-142)
  IPR036444 Phospholipase A2 domain superfamily [SSF48619] (33-140)

Foldseek 3Di:
DDDDDDDDDDDDPPDPPPDDPPPPPPPDDLVRVLCCLQPVDDLVVNVVCLVVVPPVPADQDFPFLPPPDDDLVPQPLRSLRSNLVSQLRRCVVVVNQALVSLVSSLVSSLVNQLVSLVPDPCSPLSNLVSQLSSLCSNQPHSPVHHHDPPDDDPPDSPVSVVSNVVSVVVSVVVVVVCVVVVVDDGDD